Protein AF-A0A9D8R812-F1 (afdb_monomer_lite)

Radius of gyration: 38.69 Å; chains: 1; bounding box: 81×59×137 Å

Structure (mmCIF, N/CA/C/O backbone):
data_AF-A0A9D8R812-F1
#
_entry.id   AF-A0A9D8R812-F1
#
loop_
_atom_site.group_PDB
_atom_site.id
_atom_site.type_symbol
_atom_site.label_atom_id
_atom_site.label_alt_id
_atom_site.label_comp_id
_atom_site.label_asym_id
_atom_site.label_entity_id
_atom_site.label_seq_id
_atom_site.pdbx_PDB_ins_code
_atom_site.Cartn_x
_atom_site.Cartn_y
_atom_site.Cartn_z
_atom_site.occupancy
_atom_site.B_iso_or_equiv
_atom_site.auth_seq_id
_atom_site.auth_comp_id
_atom_site.auth_asym_id
_atom_site.auth_atom_id
_atom_site.pdbx_PDB_model_num
ATOM 1 N N . MET A 1 1 ? 22.029 -16.583 0.152 1.00 70.25 1 MET A N 1
ATOM 2 C CA . MET A 1 1 ? 22.511 -16.835 -1.225 1.00 70.25 1 MET A CA 1
ATOM 3 C C . MET A 1 1 ? 21.420 -16.565 -2.263 1.00 70.25 1 MET A C 1
ATOM 5 O O . MET A 1 1 ? 21.630 -15.688 -3.084 1.00 70.25 1 MET A O 1
ATOM 9 N N . LEU A 1 2 ? 20.236 -17.190 -2.175 1.00 65.06 2 LEU A N 1
ATOM 10 C CA . LEU A 1 2 ? 19.125 -16.971 -3.126 1.00 65.06 2 LEU A CA 1
ATOM 11 C C . LEU A 1 2 ? 18.661 -15.506 -3.239 1.00 65.06 2 LEU A C 1
ATOM 13 O O . LEU A 1 2 ? 18.571 -14.985 -4.342 1.00 65.06 2 LEU A O 1
ATOM 17 N N . PHE A 1 3 ? 18.467 -14.807 -2.115 1.00 69.12 3 PHE A N 1
ATOM 18 C CA . PHE A 1 3 ? 18.037 -13.399 -2.128 1.00 69.12 3 PHE A CA 1
ATOM 19 C C . PHE A 1 3 ? 19.046 -12.459 -2.815 1.00 69.12 3 PHE A C 1
ATOM 21 O O . PHE A 1 3 ? 18.654 -11.539 -3.521 1.00 69.12 3 PHE A O 1
ATOM 28 N N . GLY A 1 4 ? 20.348 -12.724 -2.658 1.00 75.19 4 GLY A N 1
ATOM 29 C CA . GLY A 1 4 ? 21.405 -11.948 -3.316 1.00 75.19 4 GLY A CA 1
ATOM 30 C C . GLY A 1 4 ? 21.508 -12.223 -4.818 1.00 75.19 4 GLY A C 1
ATOM 31 O O . GLY A 1 4 ? 21.812 -11.324 -5.590 1.00 75.19 4 GLY A O 1
ATOM 32 N N . ILE A 1 5 ? 21.211 -13.453 -5.244 1.00 80.00 5 ILE A N 1
ATOM 33 C CA . ILE A 1 5 ? 21.154 -13.811 -6.668 1.00 80.00 5 ILE A CA 1
ATOM 34 C C . ILE A 1 5 ? 19.929 -13.157 -7.323 1.00 80.00 5 ILE A C 1
ATOM 36 O O . ILE A 1 5 ? 20.042 -12.606 -8.415 1.00 80.00 5 ILE A O 1
ATOM 40 N N . MET A 1 6 ? 18.779 -13.148 -6.643 1.00 74.69 6 MET A N 1
ATOM 41 C CA . MET A 1 6 ? 17.559 -12.493 -7.130 1.00 74.69 6 MET A CA 1
ATOM 42 C C . MET A 1 6 ? 17.712 -10.972 -7.241 1.00 74.69 6 MET A C 1
ATOM 44 O O . MET A 1 6 ? 17.280 -10.384 -8.225 1.00 74.69 6 MET A O 1
ATOM 48 N N . SER A 1 7 ? 18.359 -10.316 -6.274 1.00 75.94 7 SER A N 1
ATOM 49 C CA . SER A 1 7 ? 18.590 -8.870 -6.362 1.00 75.94 7 SER A CA 1
ATOM 50 C C . SER A 1 7 ? 19.619 -8.508 -7.436 1.00 75.94 7 SER A C 1
ATOM 52 O O . SER A 1 7 ? 19.426 -7.534 -8.157 1.00 75.94 7 SER A O 1
ATOM 54 N N . ALA A 1 8 ? 20.685 -9.298 -7.594 1.00 81.50 8 ALA A N 1
ATOM 55 C CA . ALA A 1 8 ? 21.691 -9.070 -8.630 1.00 81.50 8 ALA A CA 1
ATOM 56 C C . ALA A 1 8 ? 21.136 -9.275 -10.051 1.00 81.50 8 ALA A C 1
ATOM 58 O O . ALA A 1 8 ? 21.450 -8.494 -10.946 1.00 81.50 8 ALA A O 1
ATOM 59 N N . THR A 1 9 ? 20.290 -10.290 -10.253 1.00 84.75 9 THR A N 1
ATOM 60 C CA . THR A 1 9 ? 19.604 -10.525 -11.538 1.00 84.75 9 THR A CA 1
ATOM 61 C C . THR A 1 9 ? 18.621 -9.404 -11.863 1.00 84.75 9 THR A C 1
ATOM 63 O O . THR A 1 9 ? 18.668 -8.878 -12.969 1.00 84.75 9 THR A O 1
ATOM 66 N N . LEU A 1 10 ? 17.841 -8.940 -10.881 1.00 82.94 10 LEU A N 1
ATOM 67 C CA . LEU A 1 10 ? 16.950 -7.787 -11.044 1.00 82.94 10 LEU A CA 1
ATOM 68 C C . LEU A 1 10 ? 17.719 -6.518 -11.451 1.00 82.94 10 LEU A C 1
ATOM 70 O O . LEU A 1 10 ? 17.304 -5.789 -12.345 1.00 82.94 10 LEU A O 1
ATOM 74 N N . LEU A 1 11 ? 18.864 -6.254 -10.814 1.00 81.19 11 LEU A N 1
ATOM 75 C CA . LEU A 1 11 ? 19.707 -5.106 -11.158 1.00 81.19 11 LEU A CA 1
ATOM 76 C C . LEU A 1 11 ? 20.276 -5.225 -12.573 1.00 81.19 11 LEU A C 1
ATOM 78 O O . LEU A 1 11 ? 20.292 -4.241 -13.307 1.00 81.19 11 LEU A O 1
ATOM 82 N N . LEU A 1 12 ? 20.714 -6.418 -12.972 1.00 82.81 12 LEU A N 1
ATOM 83 C CA . LEU A 1 12 ? 21.230 -6.662 -14.315 1.00 82.81 12 LEU A CA 1
ATOM 84 C C . LEU A 1 12 ? 20.147 -6.448 -15.384 1.00 82.81 12 LEU A C 1
ATOM 86 O O . LEU A 1 12 ? 20.410 -5.794 -16.393 1.00 82.81 12 LEU A O 1
ATOM 90 N N . GLU A 1 13 ? 18.932 -6.942 -15.142 1.00 80.94 13 GLU A N 1
ATOM 91 C CA . GLU A 1 13 ? 17.774 -6.720 -16.011 1.00 80.94 13 GLU A CA 1
ATOM 92 C C . GLU A 1 13 ? 17.454 -5.234 -16.134 1.00 80.94 13 GLU A C 1
ATOM 94 O O . GLU A 1 13 ? 17.343 -4.728 -17.241 1.00 80.94 13 GLU A O 1
ATOM 99 N N . ILE A 1 14 ? 17.393 -4.505 -15.020 1.00 79.94 14 ILE A N 1
ATOM 100 C CA . ILE A 1 14 ? 17.152 -3.058 -15.014 1.00 79.94 14 ILE A CA 1
ATOM 101 C C . ILE A 1 14 ? 18.225 -2.335 -15.845 1.00 79.94 14 ILE A C 1
ATOM 103 O O . ILE A 1 14 ? 17.907 -1.539 -16.727 1.00 79.94 14 ILE A O 1
ATOM 107 N N . PHE A 1 15 ? 19.504 -2.629 -15.620 1.00 83.88 15 PHE A N 1
ATOM 108 C CA . PHE A 1 15 ? 20.591 -1.940 -16.317 1.00 83.88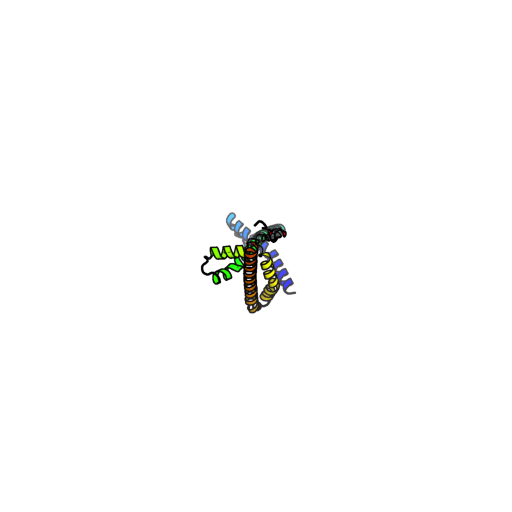 15 PHE A CA 1
ATOM 109 C C . PHE A 1 15 ? 20.667 -2.276 -17.817 1.00 83.88 15 PHE A C 1
ATOM 111 O O . PHE A 1 15 ? 21.105 -1.431 -18.598 1.00 83.88 15 PHE A O 1
ATOM 118 N N . LEU A 1 16 ? 20.243 -3.464 -18.254 1.00 84.88 16 LEU A N 1
ATOM 119 C CA . LEU A 1 16 ? 20.268 -3.849 -19.673 1.00 84.88 16 LEU A CA 1
ATOM 120 C C . LEU A 1 16 ? 18.965 -3.526 -20.413 1.00 84.88 16 LEU A C 1
ATOM 122 O O . LEU A 1 16 ? 19.006 -3.077 -21.558 1.00 84.88 16 LEU A O 1
ATOM 126 N N . LEU A 1 17 ? 17.818 -3.743 -19.773 1.00 85.94 17 LEU A N 1
ATOM 127 C CA . LEU A 1 17 ? 16.504 -3.668 -20.404 1.00 85.94 17 LEU A CA 1
ATOM 128 C C . LEU A 1 17 ? 16.024 -2.225 -20.565 1.00 85.94 17 LEU A C 1
ATOM 130 O O . LEU A 1 17 ? 15.502 -1.890 -21.622 1.00 85.94 17 LEU A O 1
ATOM 134 N N . TYR A 1 18 ? 16.247 -1.347 -19.583 1.00 85.62 18 TYR A N 1
ATOM 135 C CA . TYR A 1 18 ? 15.758 0.038 -19.659 1.00 85.62 18 TYR A CA 1
ATOM 136 C C . TYR A 1 18 ? 16.391 0.861 -20.796 1.00 85.62 18 TYR A C 1
ATOM 138 O O . TYR A 1 18 ? 15.672 1.561 -21.513 1.00 85.62 18 TYR A O 1
ATOM 146 N N . PRO A 1 19 ? 17.713 0.793 -21.035 1.00 89.69 19 PRO A N 1
ATOM 147 C CA . PRO A 1 19 ? 18.322 1.473 -22.178 1.00 89.69 19 PRO A CA 1
ATOM 148 C C . PRO A 1 19 ? 17.866 0.873 -23.508 1.00 89.69 19 PRO A C 1
ATOM 150 O O . PRO A 1 19 ? 17.667 1.607 -24.475 1.00 89.69 19 PRO A O 1
ATOM 153 N N . LEU A 1 20 ? 17.627 -0.441 -23.545 1.00 91.94 20 LEU A N 1
ATOM 154 C CA . LEU A 1 20 ? 17.060 -1.113 -24.710 1.00 91.94 20 LEU A CA 1
ATOM 155 C C . LEU A 1 20 ? 15.619 -0.655 -24.985 1.00 91.94 20 LEU A C 1
ATOM 157 O O . LEU A 1 20 ? 15.281 -0.394 -26.134 1.00 91.94 20 LEU A O 1
ATOM 161 N N . GLU A 1 21 ? 14.799 -0.487 -23.949 1.00 90.38 21 GLU A N 1
ATOM 162 C CA . GLU A 1 21 ? 13.433 0.039 -24.040 1.00 90.38 21 GLU A CA 1
ATOM 163 C C . GLU A 1 21 ? 13.420 1.472 -24.589 1.00 90.38 21 GLU A C 1
ATOM 165 O O . GLU A 1 21 ? 12.675 1.781 -25.521 1.00 90.38 21 GLU A O 1
ATOM 170 N N . VAL A 1 22 ? 14.306 2.342 -24.090 1.00 92.06 22 VAL A N 1
ATOM 171 C CA . VAL A 1 22 ? 14.467 3.702 -24.630 1.00 92.06 22 VAL A CA 1
ATOM 172 C C . VAL A 1 22 ? 14.940 3.675 -26.078 1.00 92.06 22 VAL A C 1
ATOM 174 O O . VAL A 1 22 ? 14.441 4.447 -26.903 1.00 92.06 22 VAL A O 1
ATOM 177 N N . GLY A 1 23 ? 15.879 2.788 -26.404 1.00 93.25 23 GLY A N 1
ATOM 178 C CA . GLY A 1 23 ? 16.337 2.561 -27.767 1.00 93.25 23 GLY A CA 1
ATOM 179 C C . GLY A 1 23 ? 15.193 2.157 -28.693 1.00 93.25 23 GLY A C 1
ATOM 180 O O . GLY A 1 23 ? 15.017 2.764 -29.746 1.00 93.25 23 GLY A O 1
ATOM 181 N N . PHE A 1 24 ? 14.374 1.200 -28.264 1.00 94.19 24 PHE A N 1
ATOM 182 C CA . PHE A 1 24 ? 13.218 0.696 -28.998 1.00 94.19 24 PHE A CA 1
ATOM 183 C C . PHE A 1 24 ? 12.183 1.801 -29.229 1.00 94.19 24 PHE A C 1
ATOM 185 O O . PHE A 1 24 ? 11.798 2.065 -30.368 1.00 94.19 24 PHE A O 1
ATOM 192 N N . ALA A 1 25 ? 11.804 2.529 -28.176 1.00 94.06 25 ALA A N 1
ATOM 193 C CA . ALA A 1 25 ? 10.871 3.649 -28.279 1.00 94.06 25 ALA A CA 1
ATOM 194 C C . ALA A 1 25 ? 11.364 4.722 -29.270 1.00 94.06 25 ALA A C 1
ATOM 196 O O . ALA A 1 25 ? 10.590 5.238 -30.081 1.00 94.06 25 ALA A O 1
ATOM 197 N N . ASN A 1 26 ? 12.665 5.035 -29.258 1.00 94.56 26 ASN A N 1
ATOM 198 C CA . ASN A 1 26 ? 13.239 6.022 -30.173 1.00 94.56 26 ASN A CA 1
ATOM 199 C C . ASN A 1 26 ? 13.476 5.479 -31.593 1.00 94.56 26 ASN A C 1
ATOM 201 O O . ASN A 1 26 ? 13.429 6.261 -32.542 1.00 94.56 26 ASN A O 1
ATOM 205 N N . ALA A 1 27 ? 13.668 4.171 -31.769 1.00 95.38 27 ALA A N 1
ATOM 206 C CA . ALA A 1 27 ? 13.717 3.535 -33.083 1.00 95.38 27 ALA A CA 1
ATOM 207 C C . ALA A 1 27 ? 12.355 3.620 -33.783 1.00 95.38 27 ALA A C 1
ATOM 209 O O . ALA A 1 27 ? 12.286 4.032 -34.937 1.00 95.38 27 ALA A O 1
ATOM 210 N N . PHE A 1 28 ? 11.259 3.353 -33.065 1.00 95.31 28 PHE A N 1
ATOM 211 C CA . PHE A 1 28 ? 9.903 3.548 -33.592 1.00 95.31 28 PHE A CA 1
ATOM 212 C C . PHE A 1 28 ? 9.584 5.018 -33.865 1.00 95.31 28 PHE A C 1
ATOM 214 O O . PHE A 1 28 ? 8.945 5.337 -34.868 1.00 95.31 28 PHE A O 1
ATOM 221 N N . LYS A 1 29 ? 10.074 5.933 -33.021 1.00 95.69 29 LYS A N 1
ATOM 222 C CA . LYS A 1 29 ? 9.993 7.372 -33.297 1.00 95.69 29 LYS A CA 1
ATOM 223 C C . LYS A 1 29 ? 10.716 7.739 -34.602 1.00 95.69 29 LYS A C 1
ATOM 225 O O . LYS A 1 29 ? 10.146 8.479 -35.397 1.00 95.69 29 LYS A O 1
ATOM 230 N N . LYS A 1 30 ? 11.929 7.224 -34.846 1.00 95.31 30 LYS A N 1
ATOM 231 C CA . LYS A 1 30 ? 12.664 7.446 -36.109 1.00 95.31 30 LYS A CA 1
ATOM 232 C C . LYS A 1 30 ? 11.955 6.818 -37.305 1.00 95.31 30 LYS A C 1
ATOM 234 O O . LYS A 1 30 ? 11.824 7.485 -38.322 1.00 95.31 30 LYS A O 1
ATOM 239 N N . LEU A 1 31 ? 11.420 5.607 -37.169 1.00 95.25 31 LEU A N 1
ATOM 240 C CA . LEU A 1 31 ? 10.605 4.984 -38.212 1.00 95.25 31 LEU A CA 1
ATOM 241 C C . LEU A 1 31 ? 9.405 5.866 -38.585 1.00 95.25 31 LEU A C 1
ATOM 243 O O . LEU A 1 31 ? 9.149 6.099 -39.760 1.00 95.25 31 LEU A O 1
ATOM 247 N N . HIS A 1 32 ? 8.686 6.385 -37.589 1.00 95.62 32 HIS A N 1
ATOM 248 C CA . HIS A 1 32 ? 7.503 7.208 -37.823 1.00 95.62 32 HIS A CA 1
ATOM 249 C C . HIS A 1 32 ? 7.825 8.579 -38.442 1.00 95.62 32 HIS A C 1
ATOM 251 O O . HIS A 1 32 ? 7.084 9.046 -39.300 1.00 95.62 32 HIS A O 1
ATOM 257 N N . VAL A 1 33 ? 8.906 9.232 -37.999 1.00 95.94 33 VAL A N 1
ATOM 258 C CA . VAL A 1 33 ? 9.254 10.603 -38.418 1.00 95.94 33 VAL A CA 1
ATOM 259 C C . VAL A 1 33 ? 10.100 10.633 -39.694 1.00 95.94 33 VAL A C 1
ATOM 261 O O . VAL A 1 33 ? 9.898 11.499 -40.539 1.00 95.94 33 VAL A O 1
ATOM 264 N N . GLU A 1 34 ? 11.056 9.716 -39.829 1.00 94.81 34 GLU A N 1
ATOM 265 C CA . GLU A 1 34 ? 12.080 9.722 -40.884 1.00 94.81 34 GLU A CA 1
ATOM 266 C C . GLU A 1 34 ? 11.880 8.592 -41.912 1.00 94.81 34 GLU A C 1
ATOM 268 O O . GLU A 1 34 ? 12.557 8.579 -42.936 1.00 94.81 34 GLU A O 1
ATOM 273 N N . GLY A 1 35 ? 10.972 7.639 -41.663 1.00 93.38 35 GLY A N 1
ATOM 274 C CA . GLY A 1 35 ? 10.802 6.446 -42.506 1.00 93.38 35 GLY A CA 1
ATOM 275 C C . GLY A 1 35 ? 11.937 5.422 -42.369 1.00 93.38 35 GLY A C 1
ATOM 276 O O . GLY A 1 35 ? 12.028 4.493 -43.167 1.00 93.38 35 GLY A O 1
ATOM 277 N N . ASP A 1 36 ? 12.805 5.592 -41.369 1.00 93.12 36 ASP A N 1
ATOM 278 C CA . ASP A 1 36 ? 13.977 4.753 -41.120 1.00 93.12 36 ASP A CA 1
ATOM 279 C C . ASP A 1 36 ? 13.561 3.387 -40.542 1.00 93.12 36 ASP A C 1
ATOM 281 O O . ASP A 1 36 ? 13.189 3.264 -39.371 1.00 93.12 36 ASP A O 1
ATOM 285 N N . ALA A 1 37 ? 13.599 2.358 -41.394 1.00 93.00 37 ALA A N 1
ATOM 286 C CA . ALA A 1 37 ? 13.176 0.996 -41.073 1.00 93.00 37 ALA A CA 1
ATOM 287 C C . ALA A 1 37 ? 14.260 0.136 -40.404 1.00 93.00 37 ALA A C 1
ATOM 289 O O . ALA A 1 37 ? 14.004 -1.033 -40.102 1.00 93.00 37 ALA A O 1
ATOM 290 N N . GLU A 1 38 ? 15.444 0.686 -40.116 1.00 94.25 38 GLU A N 1
ATOM 291 C CA . GLU A 1 38 ? 16.541 -0.033 -39.457 1.00 94.25 38 GLU A CA 1
ATOM 292 C C . GLU A 1 38 ? 16.299 -0.148 -37.942 1.00 94.25 38 GLU A C 1
ATOM 294 O O . GLU A 1 38 ? 17.057 0.347 -37.107 1.00 94.25 38 GLU A O 1
ATOM 299 N N . LEU A 1 39 ? 15.194 -0.795 -37.559 1.00 92.12 39 LEU A N 1
ATOM 300 C CA . LEU A 1 39 ? 14.710 -0.854 -36.178 1.00 92.12 39 LEU A CA 1
ATOM 301 C C . LEU A 1 39 ? 15.728 -1.474 -35.222 1.00 92.12 39 LEU A C 1
ATOM 303 O O . LEU A 1 39 ? 15.946 -0.938 -34.137 1.00 92.12 39 LEU A O 1
ATOM 307 N N . ALA A 1 40 ? 16.354 -2.588 -35.610 1.00 92.44 40 ALA A N 1
ATOM 308 C CA . ALA A 1 40 ? 17.316 -3.283 -34.760 1.00 92.44 40 ALA A CA 1
ATOM 309 C C . ALA A 1 40 ? 18.553 -2.411 -34.505 1.00 92.44 40 ALA A C 1
ATOM 311 O O . ALA A 1 40 ? 18.907 -2.171 -33.351 1.00 92.44 40 ALA A O 1
ATOM 312 N N . GLU A 1 41 ? 19.159 -1.872 -35.567 1.00 93.50 41 GLU A N 1
ATOM 313 C CA . GLU A 1 41 ? 20.318 -0.987 -35.450 1.00 93.50 41 GLU A CA 1
ATOM 314 C C . GLU A 1 41 ? 19.983 0.251 -34.619 1.00 93.50 41 GLU A C 1
ATOM 316 O O . GLU A 1 41 ? 20.682 0.557 -33.653 1.00 93.50 41 GLU A O 1
ATOM 321 N N . ASN A 1 42 ? 18.884 0.937 -34.938 1.00 93.00 42 ASN A N 1
ATOM 322 C CA . ASN A 1 42 ? 18.483 2.135 -34.213 1.00 93.00 42 ASN A CA 1
ATOM 323 C C . ASN A 1 42 ? 18.159 1.847 -32.746 1.00 93.00 42 ASN A C 1
ATOM 325 O O . ASN A 1 42 ? 18.495 2.665 -31.894 1.00 93.00 42 ASN A O 1
ATOM 329 N N . THR A 1 43 ? 17.590 0.685 -32.426 1.00 93.06 43 THR A N 1
ATOM 330 C CA . THR A 1 43 ? 17.312 0.286 -31.040 1.00 93.06 43 THR A CA 1
ATOM 331 C C . THR A 1 43 ? 18.601 0.188 -30.227 1.00 93.06 43 THR A C 1
ATOM 333 O O . THR A 1 43 ? 18.736 0.857 -29.201 1.00 93.06 43 THR A O 1
ATOM 336 N N . PHE A 1 44 ? 19.594 -0.571 -30.701 1.00 93.38 44 PHE A N 1
ATOM 337 C CA . PHE A 1 44 ? 20.871 -0.694 -29.991 1.00 93.38 44 PHE A CA 1
ATOM 338 C C . PHE A 1 44 ? 21.658 0.617 -30.001 1.00 93.38 44 PHE A C 1
ATOM 340 O O . PHE A 1 44 ? 22.181 1.051 -28.974 1.00 93.38 44 PHE A O 1
ATOM 347 N N . ARG A 1 45 ? 21.708 1.300 -31.144 1.00 92.94 45 ARG A N 1
ATOM 348 C CA . ARG A 1 45 ? 22.461 2.542 -31.283 1.00 92.94 45 ARG A CA 1
ATOM 349 C C . ARG A 1 45 ? 21.903 3.633 -30.377 1.00 92.94 45 ARG A C 1
ATOM 351 O O . ARG A 1 45 ? 22.664 4.253 -29.646 1.00 92.94 45 ARG A O 1
ATOM 358 N N . LEU A 1 46 ? 20.594 3.878 -30.388 1.00 92.06 46 LEU A N 1
ATOM 359 C CA . LEU A 1 46 ? 19.980 4.944 -29.587 1.00 92.06 46 LEU A CA 1
ATOM 360 C C . LEU A 1 46 ? 19.930 4.584 -28.100 1.00 92.06 46 LEU A C 1
ATOM 362 O O . LEU A 1 46 ? 20.137 5.466 -27.270 1.00 92.06 46 LEU A O 1
ATOM 366 N N . GLY A 1 47 ? 19.712 3.307 -27.773 1.00 89.31 47 GLY A N 1
ATOM 367 C CA . GLY A 1 47 ? 19.671 2.829 -26.393 1.00 89.31 47 GLY A CA 1
ATOM 368 C C . GLY A 1 47 ? 21.026 2.876 -25.684 1.00 89.31 47 GLY A C 1
ATOM 369 O O . GLY A 1 47 ? 21.095 3.252 -24.517 1.00 89.31 47 GLY A O 1
ATOM 370 N N . PHE A 1 48 ? 22.122 2.559 -26.384 1.00 91.00 48 PHE A N 1
ATOM 371 C CA . PHE A 1 48 ? 23.449 2.433 -25.765 1.00 91.00 48 PHE A CA 1
ATOM 372 C C . PHE A 1 48 ? 24.419 3.590 -26.063 1.00 91.00 48 PHE A C 1
ATOM 374 O O . PHE A 1 48 ? 25.401 3.740 -25.338 1.00 91.00 48 PHE A O 1
ATOM 381 N N . LYS A 1 49 ? 24.161 4.461 -27.055 1.00 90.25 49 LYS A N 1
ATOM 382 C CA . LYS A 1 49 ? 25.079 5.571 -27.409 1.00 90.25 49 LYS A CA 1
ATOM 383 C C . LYS A 1 49 ? 25.357 6.529 -26.248 1.00 90.25 49 LYS A C 1
ATOM 385 O O . LYS A 1 49 ? 26.503 6.901 -26.035 1.00 90.25 49 LYS A O 1
ATOM 390 N N . ASN A 1 50 ? 24.323 6.912 -25.498 1.00 88.81 50 ASN A N 1
ATOM 391 C CA . ASN A 1 50 ? 24.431 7.791 -24.327 1.00 88.81 50 ASN A CA 1
ATOM 392 C C . ASN A 1 50 ? 23.946 7.066 -23.065 1.00 88.81 50 ASN A C 1
ATOM 394 O O . ASN A 1 50 ? 23.154 7.606 -22.290 1.00 88.81 50 ASN A O 1
ATOM 398 N N . TYR A 1 51 ? 24.409 5.826 -22.887 1.00 88.19 51 TYR A N 1
ATOM 399 C CA . TYR A 1 51 ? 23.929 4.895 -21.866 1.00 88.19 51 TYR A CA 1
ATOM 400 C C . TYR A 1 51 ? 23.824 5.517 -20.465 1.00 88.19 51 TYR A C 1
ATOM 402 O O . TYR A 1 51 ? 22.762 5.471 -19.853 1.00 88.19 51 TYR A O 1
ATOM 410 N N . SER A 1 52 ? 24.885 6.166 -19.972 1.00 87.69 52 SER A N 1
ATOM 411 C CA . SER A 1 52 ? 24.907 6.743 -18.618 1.00 87.69 52 SER A CA 1
ATOM 412 C C . SER A 1 52 ? 23.846 7.826 -18.412 1.00 87.69 52 SER A C 1
ATOM 414 O O . SER A 1 52 ? 23.173 7.840 -17.385 1.00 87.69 52 SER A O 1
ATOM 416 N N . HIS A 1 53 ? 23.658 8.706 -19.396 1.00 90.81 53 HIS A N 1
ATOM 417 C CA . HIS A 1 53 ? 22.654 9.765 -19.341 1.00 90.81 53 HIS A CA 1
ATOM 418 C C . HIS A 1 53 ? 21.231 9.196 -19.402 1.00 90.81 53 HIS A C 1
ATOM 420 O O . HIS A 1 53 ? 20.342 9.672 -18.698 1.00 90.81 53 HIS A O 1
ATOM 426 N N . ILE A 1 54 ? 21.011 8.169 -20.228 1.00 90.19 54 ILE A N 1
ATOM 427 C CA . ILE A 1 54 ? 19.722 7.475 -20.337 1.00 90.19 54 ILE A CA 1
ATOM 428 C C . ILE A 1 54 ? 19.390 6.777 -19.015 1.00 90.19 54 ILE A C 1
ATOM 430 O O . ILE A 1 54 ? 18.333 7.034 -18.444 1.00 90.19 54 ILE A O 1
ATOM 434 N N . VAL A 1 55 ? 20.310 5.968 -18.484 1.00 89.44 55 VAL A N 1
ATOM 435 C CA . VAL A 1 55 ? 20.122 5.255 -17.212 1.00 89.44 55 VAL A CA 1
ATOM 436 C C . VAL A 1 55 ? 19.878 6.232 -16.067 1.00 89.44 55 VAL A C 1
ATOM 438 O O . VAL A 1 55 ? 18.944 6.032 -15.298 1.00 89.44 55 VAL A O 1
ATOM 441 N N . LEU A 1 56 ? 20.659 7.313 -15.965 1.00 90.75 56 LEU A N 1
ATOM 442 C CA . LEU A 1 56 ? 20.472 8.313 -14.913 1.00 90.75 56 LEU A CA 1
ATOM 443 C C . LEU A 1 56 ? 19.112 9.017 -15.028 1.00 90.75 56 LEU A C 1
ATOM 445 O O . LEU A 1 56 ? 18.447 9.230 -14.016 1.00 90.75 56 LEU A O 1
ATOM 449 N N . GLY A 1 57 ? 18.680 9.350 -16.248 1.00 91.25 57 GLY A N 1
ATOM 450 C CA . GLY A 1 57 ? 17.377 9.967 -16.500 1.00 91.25 57 GLY A CA 1
ATOM 451 C C . GLY A 1 57 ? 16.207 9.056 -16.121 1.00 91.25 57 GLY A C 1
ATOM 452 O O . GLY A 1 57 ? 15.296 9.492 -15.416 1.00 91.25 57 GLY A O 1
ATOM 453 N N . ILE A 1 58 ? 16.256 7.783 -16.524 1.00 88.44 58 ILE A N 1
ATOM 454 C CA . ILE A 1 58 ? 15.239 6.780 -16.172 1.00 88.44 58 ILE A CA 1
ATOM 455 C C . ILE A 1 58 ? 15.245 6.516 -14.666 1.00 88.44 58 ILE A C 1
ATOM 457 O O . ILE A 1 58 ? 14.184 6.480 -14.051 1.00 88.44 58 ILE A O 1
ATOM 461 N N . LEU A 1 59 ? 16.421 6.385 -14.047 1.00 88.44 59 LEU A N 1
ATOM 462 C CA . LEU A 1 59 ? 16.543 6.193 -12.603 1.00 88.44 59 LEU A CA 1
ATOM 463 C C . LEU A 1 59 ? 15.922 7.367 -11.841 1.00 88.44 59 LEU A C 1
ATOM 465 O O . LEU A 1 59 ? 15.163 7.158 -10.899 1.00 88.44 59 LEU A O 1
ATOM 469 N N . HIS A 1 60 ? 16.198 8.600 -12.267 1.00 91.44 60 HIS A N 1
ATOM 470 C CA . HIS A 1 60 ? 15.610 9.788 -11.658 1.00 91.44 60 HIS A CA 1
ATOM 471 C C . HIS A 1 60 ? 14.081 9.800 -11.814 1.00 91.44 60 HIS A C 1
ATOM 473 O O . HIS A 1 60 ? 13.366 10.013 -10.835 1.00 91.44 60 HIS A O 1
ATOM 479 N N . MET A 1 61 ? 13.565 9.495 -13.009 1.00 91.00 61 MET A N 1
ATOM 480 C CA . MET A 1 61 ? 12.126 9.354 -13.253 1.00 91.00 61 MET A CA 1
ATOM 481 C C . MET A 1 61 ? 11.496 8.276 -12.357 1.00 91.00 61 MET A C 1
ATOM 483 O O . MET A 1 61 ? 10.436 8.504 -11.768 1.00 91.00 61 MET A O 1
ATOM 487 N N . ALA A 1 62 ? 12.150 7.121 -12.222 1.00 86.31 62 ALA A N 1
ATOM 488 C CA . ALA A 1 62 ? 11.691 6.013 -11.396 1.00 86.31 62 ALA A CA 1
ATOM 489 C C . ALA A 1 62 ? 11.643 6.401 -9.912 1.00 86.31 62 ALA A C 1
ATOM 491 O O . ALA A 1 62 ? 10.634 6.160 -9.253 1.00 86.31 62 ALA A O 1
ATOM 492 N N . VAL A 1 63 ? 12.681 7.072 -9.398 1.00 90.75 63 VAL A N 1
ATOM 493 C CA . VAL A 1 63 ? 12.724 7.576 -8.014 1.00 90.75 63 VAL A CA 1
ATOM 494 C C . VAL A 1 63 ? 11.605 8.582 -7.758 1.00 90.75 63 VAL A C 1
ATOM 496 O O . VAL A 1 63 ? 10.906 8.470 -6.753 1.00 90.75 63 VAL A O 1
ATOM 499 N N . LEU A 1 64 ? 11.387 9.536 -8.668 1.00 92.31 64 LEU A N 1
ATOM 500 C CA . LEU A 1 64 ? 10.301 10.509 -8.530 1.00 92.31 64 LEU A CA 1
ATOM 501 C C . LEU A 1 64 ? 8.932 9.824 -8.543 1.00 92.31 64 LEU A C 1
ATOM 503 O O . LEU A 1 64 ? 8.088 10.120 -7.702 1.00 92.31 64 LEU A O 1
ATOM 507 N N . THR A 1 65 ? 8.715 8.878 -9.454 1.00 89.50 65 THR A N 1
ATOM 508 C CA . THR A 1 65 ? 7.458 8.119 -9.538 1.00 89.50 65 THR A CA 1
ATOM 509 C C . THR A 1 65 ? 7.221 7.296 -8.269 1.00 89.50 65 THR A C 1
ATOM 511 O O . THR A 1 65 ? 6.117 7.290 -7.722 1.00 89.50 65 THR A O 1
ATOM 514 N N . LEU A 1 66 ? 8.265 6.652 -7.743 1.00 85.12 66 LEU A N 1
ATOM 515 C CA . LEU A 1 66 ? 8.209 5.927 -6.476 1.00 85.12 66 LEU A CA 1
ATOM 516 C C . LEU A 1 66 ? 7.881 6.864 -5.307 1.00 85.12 66 LEU A C 1
ATOM 518 O O . LEU A 1 66 ? 7.065 6.524 -4.457 1.00 85.12 66 LEU A O 1
ATOM 522 N N . LEU A 1 67 ? 8.454 8.066 -5.282 1.00 87.62 67 LEU A N 1
ATOM 523 C CA . LEU A 1 67 ? 8.161 9.058 -4.252 1.00 87.62 67 LEU A CA 1
ATOM 524 C C . LEU A 1 67 ? 6.696 9.516 -4.306 1.00 87.62 67 LEU A C 1
ATOM 526 O O . LEU A 1 67 ? 6.023 9.541 -3.277 1.00 87.62 67 LEU A O 1
ATOM 530 N N . TRP A 1 68 ? 6.185 9.834 -5.498 1.00 88.62 68 TRP A N 1
ATOM 531 C CA . TRP A 1 68 ? 4.790 10.239 -5.691 1.00 88.62 68 TRP A CA 1
ATOM 532 C C . TRP A 1 68 ? 3.804 9.135 -5.311 1.00 88.62 68 TRP A C 1
ATOM 534 O O . TRP A 1 68 ? 2.798 9.397 -4.655 1.00 88.62 68 TRP A O 1
ATOM 544 N N . THR A 1 69 ? 4.092 7.890 -5.687 1.00 85.38 69 THR A N 1
ATOM 545 C CA . THR A 1 69 ? 3.249 6.748 -5.314 1.00 85.38 69 THR A CA 1
ATOM 546 C C . THR A 1 69 ? 3.293 6.490 -3.809 1.00 85.38 69 THR A C 1
ATOM 548 O O . THR A 1 69 ? 2.239 6.349 -3.192 1.00 85.38 69 THR A O 1
ATOM 551 N N . LEU A 1 70 ? 4.473 6.528 -3.180 1.00 81.06 70 LEU A N 1
ATOM 552 C CA . LEU A 1 70 ? 4.621 6.390 -1.729 1.00 81.06 70 LEU A CA 1
ATOM 553 C C . LEU A 1 70 ? 3.858 7.480 -0.964 1.00 81.06 70 LEU A C 1
ATOM 555 O O . LEU A 1 70 ? 3.187 7.182 0.028 1.00 81.06 70 LEU A O 1
ATOM 559 N N . LEU A 1 71 ? 3.893 8.720 -1.463 1.00 86.19 71 LEU A N 1
ATOM 560 C CA . LEU A 1 71 ? 3.131 9.837 -0.908 1.00 86.19 71 LEU A CA 1
ATOM 561 C C . LEU A 1 71 ? 1.620 9.562 -0.901 1.00 86.19 71 LEU A C 1
ATOM 563 O O . LEU A 1 71 ? 0.939 10.008 0.017 1.00 86.19 71 LEU A O 1
ATOM 567 N N . LEU A 1 72 ? 1.094 8.821 -1.882 1.00 83.44 72 LEU A N 1
ATOM 568 C CA . LEU A 1 72 ? -0.326 8.455 -1.974 1.00 83.44 72 LEU A CA 1
ATOM 569 C C . LEU A 1 72 ? -0.688 7.180 -1.196 1.00 83.44 72 LEU A C 1
ATOM 571 O O . LEU A 1 72 ? -1.832 7.026 -0.764 1.00 83.44 72 LEU A O 1
ATOM 575 N N . ILE A 1 73 ? 0.271 6.286 -0.957 1.00 79.44 73 ILE A N 1
ATOM 576 C CA . ILE A 1 73 ? 0.051 5.064 -0.172 1.00 79.44 73 ILE A CA 1
ATOM 577 C C . ILE A 1 73 ? -0.265 5.405 1.291 1.00 79.44 73 ILE A C 1
ATOM 579 O O . ILE A 1 73 ? -1.236 4.893 1.850 1.00 79.44 73 ILE A O 1
ATOM 583 N N . ILE A 1 74 ? 0.502 6.314 1.900 1.00 79.81 74 ILE A N 1
ATOM 584 C CA . ILE A 1 74 ? 0.323 6.727 3.303 1.00 79.81 74 ILE A CA 1
ATOM 585 C C . ILE A 1 74 ? -1.107 7.238 3.599 1.00 79.81 74 ILE A C 1
ATOM 587 O O . ILE A 1 74 ? -1.744 6.705 4.513 1.00 79.81 74 ILE A O 1
ATOM 591 N N . PRO A 1 75 ? -1.677 8.217 2.862 1.00 76.56 75 PRO A N 1
ATOM 592 C CA . PRO A 1 75 ? -3.040 8.682 3.107 1.00 76.56 75 PRO A CA 1
ATOM 593 C C . PRO A 1 75 ? -4.084 7.594 2.832 1.00 76.56 75 PRO A C 1
ATOM 595 O O . PRO A 1 75 ? -5.102 7.559 3.527 1.00 76.56 75 PRO A O 1
ATOM 598 N N . GLY A 1 76 ? -3.825 6.685 1.883 1.00 81.00 76 GLY A N 1
ATOM 599 C CA . GLY A 1 76 ? -4.658 5.506 1.640 1.00 81.00 76 GLY A CA 1
ATOM 600 C C . GLY A 1 76 ? -4.758 4.599 2.869 1.00 81.00 76 GLY A C 1
ATOM 601 O O . GLY A 1 76 ? -5.866 4.293 3.313 1.00 81.00 76 GLY A O 1
ATOM 602 N N . ILE A 1 77 ? -3.619 4.252 3.475 1.00 79.94 77 ILE A N 1
ATOM 603 C CA . ILE A 1 77 ? -3.544 3.420 4.690 1.00 79.94 77 ILE A CA 1
ATOM 604 C C . ILE A 1 77 ? -4.209 4.120 5.887 1.00 79.94 77 ILE A C 1
ATOM 606 O O . ILE A 1 77 ? -5.013 3.534 6.610 1.00 79.94 77 ILE A O 1
ATOM 610 N N . ILE A 1 78 ? -3.944 5.412 6.095 1.00 77.56 78 ILE A N 1
ATOM 611 C CA . ILE A 1 78 ? -4.566 6.161 7.203 1.00 77.56 78 ILE A CA 1
ATOM 612 C C . ILE A 1 78 ? -6.097 6.209 7.043 1.00 77.56 78 ILE A C 1
ATOM 614 O O . ILE A 1 78 ? -6.854 6.140 8.023 1.00 77.56 78 ILE A O 1
ATOM 618 N N . LYS A 1 79 ? -6.582 6.349 5.804 1.00 78.81 79 LYS A N 1
ATOM 619 C CA . LYS A 1 79 ? -8.016 6.334 5.508 1.00 78.81 79 LYS A CA 1
ATOM 620 C C . LYS A 1 79 ? -8.628 4.953 5.703 1.00 78.81 79 LYS A C 1
ATOM 622 O O . LYS A 1 79 ? -9.702 4.902 6.297 1.00 78.81 79 LYS A O 1
ATOM 627 N N . SER A 1 80 ? -7.969 3.870 5.291 1.00 81.62 80 SER A N 1
ATOM 628 C CA . SER A 1 80 ? -8.493 2.514 5.500 1.00 81.62 80 SER A CA 1
ATOM 629 C C . SER A 1 80 ? -8.679 2.204 6.988 1.00 81.62 80 SER A C 1
ATOM 631 O O . SER A 1 80 ? -9.742 1.724 7.374 1.00 81.62 80 SER A O 1
ATOM 633 N N . PHE A 1 81 ? -7.736 2.603 7.850 1.00 83.94 81 PHE A N 1
ATOM 634 C CA . PHE A 1 81 ? -7.885 2.476 9.308 1.00 83.94 81 PHE A CA 1
ATOM 635 C C . PHE A 1 81 ? -9.074 3.254 9.864 1.00 83.94 81 PHE A C 1
ATOM 637 O O . PHE A 1 81 ? -9.736 2.807 10.793 1.00 83.94 81 PHE A O 1
ATOM 644 N N . SER A 1 82 ? -9.402 4.399 9.267 1.00 79.69 82 SER A N 1
ATOM 645 C CA . SER A 1 82 ? -10.555 5.197 9.696 1.00 79.69 82 SER A CA 1
ATOM 646 C C . SER A 1 82 ? -11.898 4.497 9.422 1.00 79.69 82 SER A C 1
ATOM 648 O O . SER A 1 82 ? -12.910 4.878 10.009 1.00 79.69 82 SER A O 1
ATOM 650 N N . TYR A 1 83 ? -11.916 3.499 8.532 1.00 86.12 83 TYR A N 1
ATOM 651 C CA . TYR A 1 83 ? -13.109 2.757 8.114 1.00 86.12 83 TYR A CA 1
ATOM 652 C C . TYR A 1 83 ? -13.131 1.312 8.620 1.00 86.12 83 TYR A C 1
ATOM 654 O O . TYR A 1 83 ? -14.092 0.598 8.337 1.00 86.12 83 TYR A O 1
ATOM 662 N N . ALA A 1 84 ? -12.112 0.886 9.371 1.00 85.31 84 ALA A N 1
ATOM 663 C CA . ALA A 1 84 ? -11.929 -0.502 9.787 1.00 85.31 84 ALA A CA 1
ATOM 664 C C . ALA A 1 84 ? -13.076 -1.049 10.656 1.00 85.31 84 ALA A C 1
ATOM 666 O O . ALA A 1 84 ? -13.281 -2.257 10.683 1.00 85.31 84 ALA A O 1
ATOM 667 N N . MET A 1 85 ? -13.841 -0.177 11.324 1.00 88.69 85 MET A N 1
ATOM 668 C CA . MET A 1 85 ? -14.955 -0.575 12.193 1.00 88.69 85 MET A CA 1
ATOM 669 C C . MET A 1 85 ? -16.307 -0.630 11.471 1.00 88.69 85 MET A C 1
ATOM 671 O O . MET A 1 85 ? -17.259 -1.207 11.984 1.00 88.69 85 MET A O 1
ATOM 675 N N . THR A 1 86 ? -16.392 -0.075 10.257 1.00 90.06 86 THR A N 1
ATOM 676 C CA . THR A 1 86 ? -17.607 -0.084 9.424 1.00 90.06 86 THR A CA 1
ATOM 677 C C . THR A 1 86 ? -18.268 -1.467 9.308 1.00 90.06 86 THR A C 1
ATOM 679 O O . THR A 1 86 ? -19.483 -1.522 9.488 1.00 90.06 86 THR A O 1
ATOM 682 N N . PRO A 1 87 ? -17.548 -2.580 9.031 1.00 88.19 87 PRO A N 1
ATOM 683 C CA . PRO A 1 87 ? -18.192 -3.889 8.908 1.00 88.19 87 PRO A CA 1
ATOM 684 C C . PRO A 1 87 ? -18.856 -4.363 10.207 1.00 88.19 87 PRO A C 1
ATOM 686 O O . PRO A 1 87 ? -19.934 -4.940 10.135 1.00 88.19 87 PRO A O 1
ATOM 689 N N . PHE A 1 88 ? -18.268 -4.085 11.375 1.00 90.56 88 PHE A N 1
ATOM 690 C CA . PHE A 1 88 ? -18.869 -4.439 12.666 1.00 90.56 88 PHE A CA 1
ATOM 691 C C . PHE A 1 88 ? -20.119 -3.593 12.944 1.00 90.56 88 PHE A C 1
ATOM 693 O O . PHE A 1 88 ? -21.170 -4.130 13.273 1.00 90.56 88 PHE A O 1
ATOM 700 N N . ILE A 1 89 ? -20.049 -2.280 12.693 1.00 89.88 89 ILE A N 1
ATOM 701 C CA . ILE A 1 89 ? -21.176 -1.352 12.897 1.00 89.88 89 ILE A CA 1
ATOM 702 C C . ILE A 1 89 ? -22.376 -1.709 12.012 1.00 89.88 89 ILE A C 1
ATOM 704 O O . ILE A 1 89 ? -23.509 -1.610 12.464 1.00 89.88 89 ILE A O 1
ATOM 708 N N . LEU A 1 90 ? -22.145 -2.124 10.762 1.00 90.44 90 LEU A N 1
ATOM 709 C CA . LEU A 1 90 ? -23.224 -2.518 9.848 1.00 90.44 90 LEU A CA 1
ATOM 710 C C . LEU A 1 90 ? -23.996 -3.753 10.330 1.00 90.44 90 LEU A C 1
ATOM 712 O O . LEU A 1 90 ? -25.172 -3.891 10.007 1.00 90.44 90 LEU A O 1
ATOM 716 N N . VAL A 1 91 ? -23.335 -4.648 11.067 1.00 91.12 91 VAL A N 1
ATOM 717 C CA . VAL A 1 91 ? -23.967 -5.841 11.645 1.00 91.12 91 VAL A CA 1
ATOM 718 C C . VAL A 1 91 ? -24.669 -5.498 12.957 1.00 91.12 91 VAL A C 1
ATOM 720 O O . VAL A 1 91 ? -25.804 -5.918 13.160 1.00 91.12 91 VAL A O 1
ATOM 723 N N . ASP A 1 92 ? -24.027 -4.705 13.814 1.00 89.19 92 ASP A N 1
ATOM 724 C CA . ASP A 1 92 ? -24.561 -4.347 15.132 1.00 89.19 92 ASP A CA 1
ATOM 725 C C . ASP A 1 92 ? -25.715 -3.335 15.064 1.00 89.19 92 ASP A C 1
ATOM 727 O O . ASP A 1 92 ? -26.559 -3.301 15.958 1.00 89.19 92 ASP A O 1
ATOM 731 N N . ARG A 1 93 ? -25.745 -2.498 14.019 1.00 88.50 93 ARG A N 1
ATOM 732 C CA . ARG A 1 93 ? -26.738 -1.437 13.800 1.00 88.50 93 ARG A CA 1
ATOM 733 C C . ARG A 1 93 ? -27.262 -1.455 12.357 1.00 88.50 93 ARG A C 1
ATOM 735 O O . ARG A 1 93 ? -26.918 -0.565 11.567 1.00 88.50 93 ARG A O 1
ATOM 742 N N . PRO A 1 94 ? -28.080 -2.458 11.980 1.00 88.56 94 PRO A N 1
ATOM 743 C CA . PRO A 1 94 ? -28.608 -2.598 10.620 1.00 88.56 94 PRO A CA 1
ATOM 744 C C . PRO A 1 94 ? -29.539 -1.449 10.198 1.00 88.56 94 PRO A C 1
ATOM 746 O O . PRO A 1 94 ? -29.837 -1.297 9.016 1.00 88.56 94 PRO A O 1
ATOM 749 N N . GLU A 1 95 ? -30.000 -0.631 11.145 1.00 91.00 95 GLU A N 1
ATOM 750 C CA . GLU A 1 95 ? -30.787 0.577 10.907 1.00 91.00 95 GLU A CA 1
ATOM 751 C C . GLU A 1 95 ? -29.991 1.722 10.260 1.00 91.00 95 GLU A C 1
ATOM 753 O O . GLU A 1 95 ? -30.591 2.622 9.670 1.00 91.00 95 GLU A O 1
ATOM 758 N N . LEU A 1 96 ? -28.656 1.709 10.357 1.00 87.56 96 LEU A N 1
ATOM 759 C CA . LEU A 1 96 ? -27.808 2.764 9.807 1.00 87.56 96 LEU A CA 1
ATOM 760 C C . LEU A 1 96 ? -27.577 2.569 8.307 1.00 87.56 96 LEU A C 1
ATOM 762 O O . LEU A 1 96 ? -27.211 1.491 7.838 1.00 87.56 96 LEU A O 1
ATOM 766 N N . SER A 1 97 ? -27.672 3.655 7.540 1.00 90.19 97 SER A N 1
ATOM 767 C CA . SER A 1 97 ? -27.222 3.639 6.148 1.00 90.19 97 SER A CA 1
ATOM 768 C C . SER A 1 97 ? -25.703 3.442 6.064 1.00 90.19 97 SER A C 1
ATOM 770 O O . SER A 1 97 ? -24.946 3.815 6.964 1.00 90.19 97 SER A O 1
ATOM 772 N N . THR A 1 98 ? -25.204 2.942 4.927 1.00 87.69 98 THR A N 1
ATOM 773 C CA . THR A 1 98 ? -23.758 2.749 4.700 1.00 87.69 98 THR A CA 1
ATOM 774 C C . THR A 1 98 ? -22.941 4.012 4.990 1.00 87.69 98 THR A C 1
ATOM 776 O O . THR A 1 98 ? -21.836 3.946 5.529 1.00 87.69 98 THR A O 1
ATOM 779 N N . ARG A 1 99 ? -23.482 5.191 4.663 1.00 89.12 99 ARG A N 1
ATOM 780 C CA . ARG A 1 99 ? -22.795 6.469 4.883 1.00 89.12 99 ARG A CA 1
ATOM 781 C C . ARG A 1 99 ? -22.712 6.826 6.367 1.00 89.12 99 ARG A C 1
ATOM 783 O O . ARG A 1 99 ? -21.689 7.364 6.795 1.00 89.12 99 ARG A O 1
ATOM 790 N N . GLU A 1 100 ? -23.758 6.521 7.128 1.00 90.06 100 GLU A N 1
ATOM 791 C CA . GLU A 1 100 ? -23.812 6.722 8.577 1.00 90.06 100 GLU A CA 1
ATOM 792 C C . GLU A 1 100 ? -22.881 5.751 9.298 1.00 90.06 100 GLU A C 1
ATOM 794 O O . GLU A 1 100 ? -22.093 6.195 10.127 1.00 90.06 100 GLU A O 1
ATOM 799 N N . ALA A 1 101 ? -22.846 4.477 8.898 1.00 90.44 101 ALA A N 1
ATOM 800 C CA . ALA A 1 101 ? -21.911 3.495 9.451 1.00 90.44 101 ALA A CA 1
ATOM 801 C C . ALA A 1 101 ? -20.438 3.899 9.235 1.00 90.44 101 ALA A C 1
ATOM 803 O O . ALA A 1 101 ? -19.624 3.838 10.157 1.00 90.44 101 ALA A O 1
ATOM 804 N N . ILE A 1 102 ? -20.082 4.399 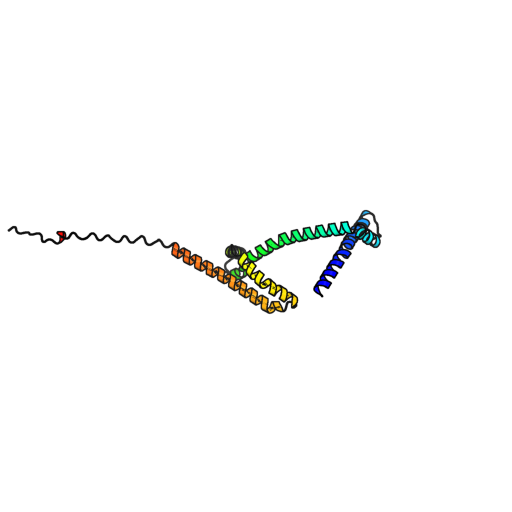8.043 1.00 90.00 102 ILE A N 1
ATOM 805 C CA . ILE A 1 102 ? -18.725 4.911 7.765 1.00 90.00 102 ILE A CA 1
ATOM 806 C C . ILE A 1 102 ? -18.427 6.172 8.593 1.00 90.00 102 ILE A C 1
ATOM 808 O O . ILE A 1 102 ? -17.288 6.401 9.016 1.00 90.00 102 ILE A O 1
ATOM 812 N N . HIS A 1 103 ? -19.421 7.043 8.783 1.00 91.69 103 HIS A N 1
ATOM 813 C CA . HIS A 1 103 ? -19.263 8.238 9.606 1.00 91.69 103 HIS A CA 1
ATOM 814 C C . HIS A 1 103 ? -19.030 7.872 11.074 1.00 91.69 103 HIS A C 1
ATOM 816 O O . HIS A 1 103 ? -18.112 8.411 11.693 1.00 91.69 103 HIS A O 1
ATOM 822 N N . GLU A 1 104 ? -19.780 6.899 11.581 1.00 89.69 104 GLU A N 1
ATOM 823 C CA . GLU A 1 104 ? -19.632 6.382 12.934 1.00 89.69 104 GLU A CA 1
ATOM 824 C C . GLU A 1 104 ? -18.278 5.693 13.125 1.00 89.69 104 GLU A C 1
ATOM 826 O O . GLU A 1 104 ? -17.551 6.040 14.052 1.00 89.69 104 GLU A O 1
ATOM 831 N N . SER A 1 105 ? -17.842 4.849 12.181 1.00 90.62 105 SER A N 1
ATOM 832 C CA . SER A 1 105 ? -16.486 4.280 12.195 1.00 90.62 105 SER A CA 1
ATOM 833 C C . SER A 1 105 ? -15.420 5.377 12.271 1.00 90.62 105 SER A C 1
ATOM 835 O O . SER A 1 105 ? -14.475 5.276 13.048 1.00 90.62 105 SER A O 1
ATOM 837 N N . ARG A 1 106 ? -15.560 6.468 11.505 1.00 88.56 106 ARG A N 1
ATOM 838 C CA . ARG A 1 106 ? -14.617 7.599 11.568 1.00 88.56 106 ARG A CA 1
ATOM 839 C C . ARG A 1 106 ? -14.613 8.293 12.925 1.00 88.56 106 ARG A C 1
ATOM 841 O O . ARG A 1 106 ? -13.541 8.717 13.360 1.00 88.56 106 ARG A O 1
ATOM 848 N N . ARG A 1 107 ? -15.783 8.447 13.549 1.00 90.62 107 ARG A N 1
ATOM 849 C CA . ARG A 1 107 ? -15.933 9.037 14.883 1.00 90.62 107 ARG A CA 1
ATOM 850 C C . ARG A 1 107 ? -15.259 8.148 15.925 1.00 90.62 107 ARG A C 1
ATOM 852 O O . ARG A 1 107 ? -14.387 8.634 16.638 1.00 90.62 107 ARG A O 1
ATOM 859 N N . MET A 1 108 ? -15.576 6.853 15.926 1.00 87.25 108 MET A N 1
ATOM 860 C CA . MET A 1 108 ? -14.987 5.849 16.815 1.00 87.25 108 MET A CA 1
ATOM 861 C C . MET A 1 108 ? -13.462 5.759 16.656 1.00 87.25 108 MET A C 1
ATOM 863 O O . MET A 1 108 ? -12.743 5.619 17.640 1.00 87.25 108 MET A O 1
ATOM 867 N N . MET A 1 109 ? -12.940 5.911 15.437 1.00 89.12 109 MET A N 1
ATOM 868 C CA . MET A 1 109 ? -11.501 5.832 15.155 1.00 89.12 109 MET A CA 1
ATOM 869 C C . MET A 1 109 ? -10.734 7.149 15.360 1.00 89.12 109 MET A C 1
ATOM 871 O O . MET A 1 109 ? -9.519 7.193 15.139 1.00 89.12 109 MET A O 1
ATOM 875 N N . LYS A 1 110 ? -11.387 8.254 15.741 1.00 85.94 110 LYS A N 1
ATOM 876 C CA . LYS A 1 110 ? -10.694 9.527 15.999 1.00 85.94 110 LYS A CA 1
ATOM 877 C C . LYS A 1 110 ? -9.829 9.385 17.259 1.00 85.94 110 LYS A C 1
ATOM 879 O O . LYS A 1 110 ? -10.324 8.991 18.300 1.00 85.94 110 LYS A O 1
ATOM 884 N N . GLY A 1 111 ? -8.529 9.670 17.154 1.00 83.38 111 GLY A N 1
ATOM 885 C CA . GLY A 1 111 ? -7.559 9.477 18.246 1.00 83.38 111 GLY A CA 1
ATOM 886 C C . GLY A 1 111 ? -6.954 8.068 18.322 1.00 83.38 111 GLY A C 1
ATOM 887 O O . GLY A 1 111 ? -5.782 7.947 18.643 1.00 83.38 111 GLY A O 1
ATOM 888 N N . ARG A 1 112 ? -7.682 7.031 17.888 1.00 85.12 112 ARG A N 1
ATOM 889 C CA . ARG A 1 112 ? -7.280 5.610 18.003 1.00 85.12 112 ARG A CA 1
ATOM 890 C C . ARG A 1 112 ? -6.636 4.998 16.753 1.00 85.12 112 ARG A C 1
ATOM 892 O O . ARG A 1 112 ? -6.425 3.792 16.651 1.00 85.12 112 ARG A O 1
ATOM 899 N N . LYS A 1 113 ? -6.321 5.823 15.749 1.00 83.62 113 LYS A N 1
ATOM 900 C CA . LYS A 1 113 ? -5.695 5.350 14.495 1.00 83.62 113 LYS A CA 1
ATOM 901 C C . LYS A 1 113 ? -4.290 4.798 14.721 1.00 83.62 113 LYS A C 1
ATOM 903 O O . LYS A 1 113 ? -3.879 3.894 14.001 1.00 83.62 113 LYS A O 1
ATOM 908 N N . TRP A 1 114 ? -3.567 5.367 15.686 1.00 83.56 114 TRP A N 1
ATOM 909 C CA . TRP A 1 114 ? -2.221 4.926 16.036 1.00 83.56 114 TRP A CA 1
ATOM 910 C C . TRP A 1 114 ? -2.239 3.561 16.722 1.00 83.56 114 TRP A C 1
ATOM 912 O O . TRP A 1 114 ? -1.442 2.699 16.372 1.00 83.56 114 TRP A O 1
ATOM 922 N N . ASP A 1 115 ? -3.214 3.318 17.596 1.00 86.38 115 ASP A N 1
ATOM 923 C CA . ASP A 1 115 ? -3.363 2.028 18.275 1.00 86.38 115 ASP A CA 1
ATOM 924 C C . ASP A 1 115 ? -3.662 0.910 17.273 1.00 86.38 115 ASP A C 1
ATOM 926 O O . ASP A 1 115 ? -3.036 -0.150 17.311 1.00 86.38 115 ASP A O 1
ATOM 930 N N . LEU A 1 116 ? -4.536 1.180 16.295 1.00 85.88 116 LEU A N 1
ATOM 931 C CA . LEU A 1 116 ? -4.795 0.238 15.206 1.00 85.88 116 LEU A CA 1
ATOM 932 C C . LEU A 1 116 ? -3.564 0.035 14.306 1.00 85.88 116 LEU A C 1
ATOM 934 O O . LEU A 1 116 ? -3.320 -1.081 13.850 1.00 85.88 116 LEU A O 1
ATOM 938 N N . PHE A 1 117 ? -2.758 1.076 14.070 1.00 85.44 117 PHE A N 1
ATOM 939 C CA . PHE A 1 117 ? -1.492 0.940 13.343 1.00 85.44 117 PHE A CA 1
ATOM 940 C C . PHE A 1 117 ? -0.504 0.042 14.093 1.00 85.44 117 PHE A C 1
ATOM 942 O O . PHE A 1 117 ? 0.064 -0.859 13.484 1.00 85.44 117 PHE A O 1
ATOM 949 N N . CYS A 1 118 ? -0.340 0.232 15.402 1.00 86.75 118 CYS A N 1
ATOM 950 C CA . CYS A 1 118 ? 0.491 -0.626 16.247 1.00 86.75 118 CYS A CA 1
ATOM 951 C C . CYS A 1 118 ? -0.011 -2.075 16.250 1.00 86.75 118 CYS A C 1
ATOM 953 O O . CYS A 1 118 ? 0.794 -3.002 16.142 1.00 86.75 118 CYS A O 1
ATOM 955 N N . LEU A 1 119 ? -1.333 -2.277 16.296 1.00 88.25 119 LEU A N 1
ATOM 956 C CA . LEU A 1 119 ? -1.935 -3.602 16.180 1.00 88.25 119 LEU A CA 1
ATOM 957 C C . LEU A 1 119 ? -1.564 -4.257 14.843 1.00 88.25 119 LEU A C 1
ATOM 959 O O . LEU A 1 119 ? -1.052 -5.371 14.834 1.00 88.25 119 LEU A O 1
ATOM 963 N N . VAL A 1 120 ? -1.728 -3.561 13.716 1.00 85.62 120 VAL A N 1
ATOM 964 C CA . VAL A 1 120 ? -1.345 -4.084 12.391 1.00 85.62 120 VAL A CA 1
ATOM 965 C C . VAL A 1 120 ? 0.167 -4.303 12.282 1.00 85.62 120 VAL A C 1
ATOM 967 O O . VAL A 1 120 ? 0.604 -5.301 11.709 1.00 85.62 120 VAL A O 1
ATOM 970 N N . LEU A 1 121 ? 0.977 -3.420 12.869 1.00 86.25 121 LEU A N 1
ATOM 971 C CA . LEU A 1 121 ? 2.430 -3.554 12.900 1.00 86.25 121 LEU A CA 1
ATOM 972 C C . LEU A 1 121 ? 2.858 -4.804 13.675 1.00 86.25 121 LEU A C 1
ATOM 974 O O . LEU A 1 121 ? 3.789 -5.479 13.252 1.00 86.25 121 LEU A O 1
ATOM 978 N N . SER A 1 122 ? 2.143 -5.183 14.738 1.00 89.50 122 SER A N 1
ATOM 979 C CA . SER A 1 122 ? 2.404 -6.445 15.445 1.00 89.50 122 SER A CA 1
ATOM 980 C C . SER A 1 122 ? 2.211 -7.681 14.549 1.00 89.50 122 SER A C 1
ATOM 982 O O . SER A 1 122 ? 2.883 -8.697 14.730 1.00 89.50 122 SER A O 1
ATOM 984 N N . PHE A 1 123 ? 1.363 -7.574 13.519 1.00 87.88 123 PHE A N 1
ATOM 985 C CA . PHE A 1 123 ? 1.097 -8.639 12.552 1.00 87.88 123 PHE A CA 1
ATOM 986 C C . PHE A 1 123 ? 2.042 -8.645 11.351 1.00 87.88 123 PHE A C 1
ATOM 988 O O . PHE A 1 123 ? 2.094 -9.651 10.646 1.00 87.88 123 PHE A O 1
ATOM 995 N N . ILE A 1 124 ? 2.818 -7.581 11.110 1.00 88.00 124 ILE A N 1
ATOM 996 C CA . ILE A 1 124 ? 3.628 -7.465 9.886 1.00 88.00 124 ILE A CA 1
ATOM 997 C C . ILE A 1 124 ? 4.628 -8.616 9.737 1.00 88.00 124 ILE A C 1
ATOM 999 O O . ILE A 1 124 ? 4.794 -9.153 8.644 1.00 88.00 124 ILE A O 1
ATOM 1003 N N . GLY A 1 125 ? 5.236 -9.055 10.843 1.00 86.12 125 GLY A N 1
ATOM 1004 C CA . GLY A 1 125 ? 6.160 -10.189 10.842 1.00 86.12 125 GLY A CA 1
ATOM 1005 C C . GLY A 1 125 ? 5.471 -11.494 10.441 1.00 86.12 125 GLY A C 1
ATOM 1006 O O . GLY A 1 125 ? 5.999 -12.254 9.632 1.00 86.12 125 GLY A O 1
ATOM 1007 N N . TRP A 1 126 ? 4.254 -11.719 10.939 1.00 89.69 126 TRP A N 1
ATOM 1008 C CA . TRP A 1 126 ? 3.446 -12.895 10.615 1.00 89.69 126 TRP A CA 1
ATOM 1009 C C . TRP A 1 126 ? 2.942 -12.880 9.171 1.00 89.69 126 TRP A C 1
ATOM 1011 O O . TRP A 1 126 ? 2.946 -13.918 8.516 1.00 89.69 126 TRP A O 1
ATOM 1021 N N . ILE A 1 127 ? 2.565 -11.708 8.657 1.00 85.69 127 ILE A N 1
ATOM 1022 C CA . ILE A 1 127 ? 2.176 -11.502 7.255 1.00 85.69 127 ILE A CA 1
ATOM 1023 C C . ILE A 1 127 ? 3.349 -11.869 6.338 1.00 85.69 127 ILE A C 1
ATOM 1025 O O . ILE A 1 127 ? 3.186 -12.657 5.408 1.00 85.69 127 ILE A O 1
ATOM 1029 N N . ILE A 1 128 ? 4.552 -11.370 6.640 1.00 85.75 128 ILE A N 1
ATOM 1030 C CA . ILE A 1 128 ? 5.768 -11.678 5.875 1.00 85.75 128 ILE A CA 1
ATOM 1031 C C . ILE A 1 128 ? 6.067 -13.187 5.907 1.00 85.75 128 ILE A C 1
ATOM 1033 O O . ILE A 1 128 ? 6.289 -13.790 4.858 1.00 85.75 128 ILE A O 1
ATOM 1037 N N . LEU A 1 129 ? 6.011 -13.824 7.082 1.00 88.56 129 LEU A N 1
ATOM 1038 C CA . LEU A 1 129 ? 6.171 -15.280 7.220 1.00 88.56 129 LEU A CA 1
ATOM 1039 C C . LEU A 1 129 ? 5.105 -16.064 6.435 1.00 88.56 129 LEU A C 1
ATOM 1041 O O . LEU A 1 129 ? 5.406 -17.083 5.809 1.00 88.56 129 LEU A O 1
ATOM 1045 N N . GLY A 1 130 ? 3.865 -15.577 6.420 1.00 85.38 130 GLY A N 1
ATOM 1046 C CA . GLY A 1 130 ? 2.768 -16.155 5.649 1.00 85.38 130 GLY A CA 1
ATOM 1047 C C . GLY A 1 130 ? 3.047 -16.167 4.144 1.00 85.38 130 GLY A C 1
ATOM 1048 O O . GLY A 1 130 ? 2.759 -17.157 3.476 1.00 85.38 130 GLY A O 1
ATOM 1049 N N . ILE A 1 131 ? 3.659 -15.108 3.608 1.00 85.69 131 ILE A N 1
ATOM 1050 C CA . ILE A 1 131 ? 4.030 -15.032 2.186 1.00 85.69 131 ILE A CA 1
ATOM 1051 C C . ILE A 1 131 ? 5.106 -16.075 1.859 1.00 85.69 131 ILE A C 1
ATOM 1053 O O . ILE A 1 131 ? 4.988 -16.797 0.870 1.00 85.69 131 ILE A O 1
ATOM 1057 N N . PHE A 1 132 ? 6.118 -16.221 2.722 1.00 86.44 132 PHE A N 1
ATOM 1058 C CA . PHE A 1 132 ? 7.176 -17.221 2.535 1.00 86.44 132 PHE A CA 1
ATOM 1059 C C . PHE A 1 132 ? 6.674 -18.670 2.607 1.00 86.44 132 PHE A C 1
ATOM 1061 O O . PHE A 1 132 ? 7.289 -19.558 2.024 1.00 86.44 132 PHE A O 1
ATOM 1068 N N . THR A 1 133 ? 5.544 -18.913 3.273 1.00 86.69 133 THR A N 1
ATOM 1069 C CA . THR A 1 133 ? 4.906 -20.237 3.370 1.00 86.69 133 THR A CA 1
ATOM 1070 C C . THR A 1 133 ? 3.871 -20.491 2.266 1.00 86.69 133 THR A C 1
ATOM 1072 O O . THR A 1 133 ? 2.994 -21.332 2.437 1.00 86.69 133 THR A O 1
ATOM 1075 N N . LEU A 1 134 ? 3.947 -19.773 1.134 1.00 87.25 134 LEU A N 1
ATOM 1076 C CA . LEU A 1 134 ? 2.976 -19.854 0.029 1.00 87.25 134 LEU A CA 1
ATOM 1077 C C . LEU A 1 134 ? 1.527 -19.650 0.503 1.00 87.25 134 LEU A C 1
ATOM 1079 O O . LEU A 1 134 ? 0.617 -20.370 0.102 1.00 87.25 134 LEU A O 1
ATOM 1083 N N . PHE A 1 135 ? 1.316 -18.667 1.379 1.00 85.56 135 PHE A N 1
ATOM 1084 C CA . PHE A 1 135 ? 0.021 -18.291 1.956 1.00 85.56 135 PHE A CA 1
ATOM 1085 C C . PHE A 1 135 ? -0.633 -19.318 2.888 1.00 85.56 135 PHE A C 1
ATOM 1087 O O . PHE A 1 135 ? -1.679 -19.028 3.463 1.00 85.56 135 PHE A O 1
ATOM 1094 N N . ILE A 1 136 ? -0.012 -20.471 3.141 1.00 91.19 136 ILE A N 1
ATOM 1095 C CA . ILE A 1 136 ? -0.549 -21.475 4.074 1.00 91.19 136 ILE A CA 1
ATOM 1096 C C . ILE A 1 136 ? -0.645 -20.884 5.489 1.00 91.19 136 ILE A C 1
ATOM 1098 O O . ILE A 1 136 ? -1.641 -21.085 6.184 1.00 91.19 136 ILE A O 1
ATOM 1102 N N . GLY A 1 137 ? 0.327 -20.041 5.860 1.00 85.19 137 GLY A N 1
ATOM 1103 C CA . GLY A 1 137 ? 0.316 -19.262 7.098 1.00 85.19 137 GLY A CA 1
ATOM 1104 C C . GLY A 1 137 ? -0.929 -18.390 7.308 1.00 85.19 137 GLY A C 1
ATOM 1105 O O . GLY A 1 137 ? -1.274 -18.061 8.441 1.00 85.19 137 GLY A O 1
ATOM 1106 N N . TYR A 1 138 ? -1.637 -18.021 6.239 1.00 87.12 138 TYR A N 1
ATOM 1107 C CA . TYR A 1 138 ? -2.807 -17.153 6.342 1.00 87.12 138 TYR A CA 1
ATOM 1108 C C . TYR A 1 138 ? -4.050 -17.870 6.869 1.00 87.12 138 TYR A C 1
ATOM 1110 O O . TYR A 1 138 ? -4.934 -17.202 7.401 1.00 87.12 138 TYR A O 1
ATOM 1118 N N . LEU A 1 139 ? -4.112 -19.205 6.799 1.00 90.38 139 LEU A N 1
ATOM 1119 C CA . LEU A 1 139 ? -5.272 -19.971 7.269 1.00 90.38 139 LEU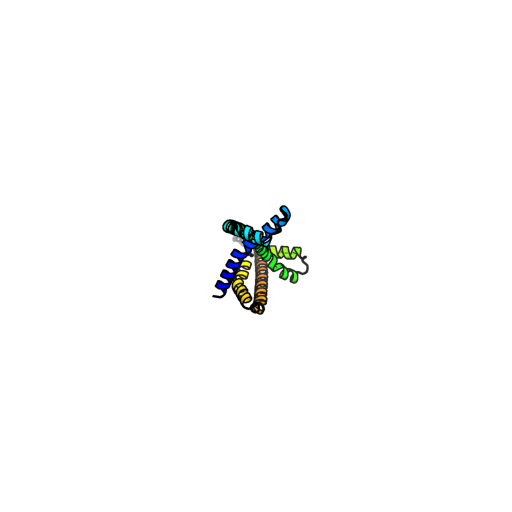 A CA 1
ATOM 1120 C C . LEU A 1 139 ? -5.559 -19.752 8.760 1.00 90.38 139 LEU A C 1
ATOM 1122 O O . LEU A 1 139 ? -6.717 -19.665 9.154 1.00 90.38 139 LEU A O 1
ATOM 1126 N N . TRP A 1 140 ? -4.515 -19.617 9.579 1.00 90.19 140 TRP A N 1
ATOM 1127 C CA . TRP A 1 140 ? -4.622 -19.288 11.005 1.00 90.19 140 TRP A CA 1
ATOM 1128 C C . TRP A 1 140 ? -4.434 -17.798 11.285 1.00 90.19 140 TRP A C 1
ATOM 1130 O O . TRP A 1 140 ? -5.059 -17.261 12.199 1.00 90.19 140 TRP A O 1
ATOM 1140 N N . LEU A 1 141 ? -3.607 -17.107 10.496 1.00 88.25 141 LEU A N 1
ATOM 1141 C CA . LEU A 1 141 ? -3.348 -15.687 10.718 1.00 88.25 141 LEU A CA 1
ATOM 1142 C C . LEU A 1 141 ? -4.594 -14.829 10.472 1.00 88.25 141 LEU A C 1
ATOM 1144 O O . LEU A 1 141 ? -4.861 -13.918 11.247 1.00 88.25 141 LEU A O 1
ATOM 1148 N N . VAL A 1 142 ? -5.384 -15.129 9.437 1.00 88.81 142 VAL A N 1
ATOM 1149 C CA . VAL A 1 142 ? -6.606 -14.375 9.122 1.00 88.81 142 VAL A CA 1
ATOM 1150 C C . VAL A 1 142 ? -7.627 -14.421 10.264 1.00 88.81 142 VAL A C 1
ATOM 1152 O O . VAL A 1 142 ? -7.985 -13.345 10.741 1.00 88.81 142 VAL A O 1
ATOM 1155 N N . PRO A 1 143 ? -8.097 -15.588 10.754 1.00 91.38 143 PRO A N 1
ATOM 1156 C CA . PRO A 1 143 ? -9.064 -15.616 11.854 1.00 91.38 143 PRO A CA 1
ATOM 1157 C C . PRO A 1 143 ? -8.508 -14.979 13.134 1.00 91.38 143 PRO A C 1
ATOM 1159 O O . PRO A 1 143 ? -9.251 -14.316 13.859 1.00 91.38 143 PRO A O 1
ATOM 1162 N N . TYR A 1 144 ? -7.200 -15.100 13.383 1.00 91.25 144 TYR A N 1
ATOM 1163 C CA . TYR A 1 144 ? -6.551 -14.433 14.508 1.00 91.25 144 TYR A CA 1
ATOM 1164 C C . TYR A 1 144 ? -6.602 -12.901 14.377 1.00 91.25 144 TYR A C 1
ATOM 1166 O O . TYR A 1 144 ? -7.079 -12.227 15.288 1.00 91.25 144 TYR A O 1
ATOM 1174 N N . MET A 1 145 ? -6.232 -12.353 13.215 1.00 91.06 145 MET A N 1
ATOM 1175 C CA . MET A 1 145 ? -6.325 -10.914 12.937 1.00 91.06 145 MET A CA 1
ATOM 1176 C C . MET A 1 145 ? -7.766 -10.398 13.030 1.00 91.06 145 MET A C 1
ATOM 1178 O O . MET A 1 145 ? -8.001 -9.345 13.619 1.00 91.06 145 MET A O 1
ATOM 1182 N N . GLN A 1 146 ? -8.738 -11.142 12.491 1.00 89.75 146 GLN A N 1
ATOM 1183 C CA . GLN A 1 146 ? -10.157 -10.775 12.581 1.00 89.75 146 GLN A CA 1
ATOM 1184 C C . GLN A 1 146 ? -10.635 -10.726 14.037 1.00 89.75 146 GLN A C 1
ATOM 1186 O O . GLN A 1 146 ? -11.320 -9.782 14.427 1.00 89.75 146 GLN A O 1
ATOM 1191 N N . THR A 1 147 ? -10.219 -11.691 14.862 1.00 92.81 147 THR A N 1
ATOM 1192 C CA . THR A 1 147 ? -10.543 -11.708 16.296 1.00 92.81 147 THR A CA 1
ATOM 1193 C C . THR A 1 147 ? -9.928 -10.511 17.018 1.00 92.81 147 THR A C 1
ATOM 1195 O O . THR A 1 147 ? -10.597 -9.872 17.826 1.00 92.81 147 THR A O 1
ATOM 1198 N N . SER A 1 148 ? -8.684 -10.144 16.699 1.00 92.81 148 SER A N 1
ATOM 1199 C CA . SER A 1 148 ? -8.046 -8.954 17.272 1.00 92.81 148 SER A CA 1
ATOM 1200 C C . SER A 1 148 ? -8.748 -7.655 16.873 1.00 92.81 148 SER A C 1
ATOM 1202 O O . SER A 1 148 ? -8.890 -6.766 17.710 1.00 92.81 148 SER A O 1
ATOM 1204 N N . PHE A 1 149 ? -9.231 -7.537 15.633 1.00 91.12 149 PHE A N 1
ATOM 1205 C CA . PHE A 1 149 ? -10.027 -6.378 15.216 1.00 91.12 149 PHE A CA 1
ATOM 1206 C C . PHE A 1 149 ? -11.395 -6.328 15.903 1.00 91.12 149 PHE A C 1
ATOM 1208 O O . PHE A 1 149 ? -11.824 -5.246 16.298 1.00 91.12 149 PHE A O 1
ATOM 1215 N N . ALA A 1 150 ? -12.046 -7.475 16.108 1.00 91.88 150 ALA A N 1
ATOM 1216 C CA . ALA A 1 150 ? -13.293 -7.551 16.865 1.00 91.88 150 ALA A CA 1
ATOM 1217 C C . ALA A 1 150 ? -13.093 -7.161 18.341 1.00 91.88 150 ALA A C 1
ATOM 1219 O O . ALA A 1 150 ? -13.866 -6.373 18.879 1.00 91.88 150 ALA A O 1
ATOM 1220 N N . ALA A 1 151 ? -12.022 -7.641 18.981 1.00 92.69 151 ALA A N 1
ATOM 1221 C CA . ALA A 1 151 ? -11.676 -7.254 20.349 1.00 92.69 151 ALA A CA 1
ATOM 1222 C C . ALA A 1 151 ? -11.378 -5.749 20.453 1.00 92.69 151 ALA A C 1
ATOM 1224 O O . ALA A 1 151 ? -11.854 -5.076 21.362 1.00 92.69 151 ALA A O 1
ATOM 1225 N N . PHE A 1 152 ? -10.651 -5.191 19.480 1.00 92.25 152 PHE A N 1
ATOM 1226 C CA . PHE A 1 152 ? -10.400 -3.752 19.410 1.00 92.25 152 PHE A CA 1
ATOM 1227 C C . PHE A 1 152 ? -11.702 -2.944 19.292 1.00 92.25 152 PHE A C 1
ATOM 1229 O O . PHE A 1 152 ? -11.863 -1.932 19.969 1.00 92.25 152 PHE A O 1
ATOM 1236 N N . TYR A 1 153 ? -12.653 -3.407 18.477 1.00 92.25 153 TYR A N 1
ATOM 1237 C CA . TYR A 1 153 ? -13.975 -2.792 18.362 1.00 92.25 153 TYR A CA 1
ATOM 1238 C C . TYR A 1 153 ? -14.752 -2.820 19.689 1.00 92.25 153 TYR A C 1
ATOM 1240 O O . TYR A 1 153 ? -15.305 -1.799 20.097 1.00 92.25 153 TYR A O 1
ATOM 1248 N N . GLN A 1 154 ? -14.756 -3.959 20.386 1.00 92.31 154 GLN A N 1
ATOM 1249 C CA . GLN A 1 154 ? -15.430 -4.098 21.680 1.00 92.31 154 GLN A CA 1
ATOM 1250 C C . GLN A 1 154 ? -14.834 -3.176 22.746 1.00 92.31 154 GLN A C 1
ATOM 1252 O O . GLN A 1 154 ? -15.588 -2.478 23.421 1.00 92.31 154 GLN A O 1
ATOM 1257 N N . ASN A 1 155 ? -13.504 -3.089 22.827 1.00 93.12 155 ASN A N 1
ATOM 1258 C CA . ASN A 1 155 ? -12.824 -2.198 23.770 1.00 93.12 155 ASN A CA 1
ATOM 1259 C C . ASN A 1 155 ? -13.254 -0.735 23.581 1.00 93.12 155 ASN A C 1
ATOM 1261 O O . ASN A 1 155 ? -13.536 -0.038 24.552 1.00 93.12 155 ASN A O 1
ATOM 1265 N N . ILE A 1 156 ? -13.388 -0.281 22.329 1.00 91.62 156 ILE A N 1
ATOM 1266 C CA . ILE A 1 156 ? -13.860 1.078 22.031 1.00 91.62 156 ILE A CA 1
ATOM 1267 C C . ILE A 1 156 ? -15.274 1.320 22.576 1.00 91.62 156 ILE A C 1
ATOM 1269 O O . ILE A 1 156 ? -15.559 2.392 23.112 1.00 91.62 156 ILE A O 1
ATOM 1273 N N . LEU A 1 157 ? -16.171 0.346 22.414 1.00 91.12 157 LEU A N 1
ATOM 1274 C CA . LEU A 1 157 ? -17.544 0.458 22.901 1.00 91.12 157 LEU A CA 1
ATOM 1275 C C . LEU A 1 157 ? -17.612 0.459 24.431 1.00 91.12 157 LEU A C 1
ATOM 1277 O O . LEU A 1 157 ? -18.456 1.146 25.004 1.00 91.12 157 LEU A O 1
ATOM 1281 N N . GLU A 1 158 ? -16.762 -0.321 25.095 1.00 91.69 158 GLU A N 1
ATOM 1282 C CA . GLU A 1 158 ? -16.671 -0.349 26.556 1.00 91.69 158 GLU A CA 1
ATOM 1283 C C . GLU A 1 158 ? -16.176 0.987 27.113 1.00 91.69 158 GLU A C 1
ATOM 1285 O O . GLU A 1 158 ? -16.806 1.534 28.019 1.00 91.69 158 GLU A O 1
ATOM 1290 N N . GLU A 1 159 ? -15.126 1.560 26.523 1.00 89.31 159 GLU A N 1
ATOM 1291 C CA . GLU A 1 159 ? -14.623 2.892 26.876 1.00 89.31 159 GLU A CA 1
ATOM 1292 C C . GLU A 1 159 ? -15.716 3.963 26.743 1.00 89.31 159 GLU A C 1
ATOM 1294 O O . GLU A 1 159 ? -15.950 4.733 27.674 1.00 89.31 159 GLU A O 1
ATOM 1299 N N . GLU A 1 160 ? -16.453 3.971 25.627 1.00 88.38 160 GLU A N 1
ATOM 1300 C CA . GLU A 1 160 ? -17.528 4.943 25.392 1.00 88.38 160 GLU A CA 1
ATOM 1301 C C . GLU A 1 160 ? -18.669 4.804 26.416 1.00 88.38 160 GLU A C 1
ATOM 1303 O O . GLU A 1 160 ? -19.218 5.804 26.885 1.00 88.38 160 GLU A O 1
ATOM 1308 N N . LYS A 1 161 ? -19.005 3.574 26.826 1.00 89.94 161 LYS A N 1
ATOM 1309 C CA . LYS A 1 161 ? -19.991 3.327 27.892 1.00 89.94 161 LYS A CA 1
ATOM 1310 C C . LYS A 1 161 ? -19.512 3.850 29.247 1.00 89.94 161 LYS A C 1
ATOM 1312 O O . LYS A 1 161 ? -20.314 4.429 29.981 1.00 89.94 161 LYS A O 1
ATOM 1317 N N . VAL A 1 162 ? -18.235 3.657 29.582 1.00 89.94 162 VAL A N 1
ATOM 1318 C CA . VAL A 1 162 ? -17.641 4.140 30.841 1.00 89.94 162 VAL A CA 1
ATOM 1319 C C . VAL A 1 162 ? -17.618 5.668 30.878 1.00 89.94 162 VAL A C 1
ATOM 1321 O O . VAL A 1 162 ? -18.038 6.258 31.875 1.00 89.94 162 VAL A O 1
ATOM 1324 N N . GLU A 1 163 ? -17.205 6.319 29.789 1.00 87.44 163 GLU A N 1
ATOM 1325 C CA . GLU A 1 163 ? -17.229 7.782 29.665 1.00 87.44 163 GLU A CA 1
ATOM 1326 C C . GLU A 1 163 ? -18.651 8.338 29.800 1.00 87.44 163 GLU A C 1
ATOM 1328 O O . GLU A 1 163 ? -18.890 9.305 30.530 1.00 87.44 163 GLU A O 1
ATOM 1333 N N . MET A 1 164 ? -19.619 7.689 29.151 1.00 87.31 164 MET A N 1
ATOM 1334 C CA . MET A 1 164 ? -21.024 8.064 29.242 1.00 87.31 164 MET A CA 1
ATOM 1335 C C . MET A 1 164 ? -21.543 7.943 30.684 1.00 87.31 164 MET A C 1
ATOM 1337 O O . MET A 1 164 ? -22.126 8.897 31.205 1.00 87.31 164 MET A O 1
ATOM 1341 N N . ALA A 1 165 ? -21.273 6.828 31.369 1.00 87.31 165 ALA A N 1
ATOM 1342 C CA . ALA A 1 165 ? -21.646 6.627 32.771 1.00 87.31 165 ALA A CA 1
ATOM 1343 C C . ALA A 1 165 ? -21.006 7.670 33.710 1.00 87.31 165 ALA A C 1
ATOM 1345 O O . ALA A 1 165 ? -21.681 8.218 34.588 1.00 87.31 165 ALA A O 1
ATOM 1346 N N . ALA A 1 166 ? -19.731 8.006 33.494 1.00 85.06 166 ALA A N 1
ATOM 1347 C CA . ALA A 1 166 ? -19.027 9.038 34.254 1.00 85.06 166 ALA A CA 1
ATOM 1348 C C . ALA A 1 166 ? -19.627 10.441 34.040 1.00 85.06 166 ALA A C 1
ATOM 1350 O O . ALA A 1 166 ? -19.743 11.225 34.990 1.00 85.06 166 ALA A O 1
ATOM 1351 N N . SER A 1 167 ? -20.060 10.750 32.811 1.00 81.25 167 SER A N 1
ATOM 1352 C CA . SER A 1 167 ? -20.705 12.027 32.484 1.00 81.25 167 SER A CA 1
ATOM 1353 C C . SER A 1 167 ? -22.040 12.210 33.218 1.00 81.25 167 SER A C 1
ATOM 1355 O O . SER A 1 167 ? -22.288 13.281 33.773 1.00 81.25 167 SER A O 1
ATOM 1357 N N . PHE A 1 168 ? -22.849 11.150 33.337 1.00 79.38 168 PHE A N 1
ATOM 1358 C CA . PHE A 1 168 ? -24.096 11.179 34.107 1.00 79.38 168 PHE A CA 1
ATOM 1359 C C . PHE A 1 168 ? -23.849 11.339 35.611 1.00 79.38 168 PHE A C 1
ATOM 1361 O O . PHE A 1 168 ? -24.587 12.063 36.277 1.00 79.38 168 PHE A O 1
ATOM 1368 N N . SER A 1 169 ? -22.785 10.729 36.145 1.00 76.88 169 SER A N 1
ATOM 1369 C CA . SER A 1 169 ? -22.411 10.886 37.556 1.00 76.88 169 SER A CA 1
ATOM 1370 C C . SER A 1 169 ? -21.921 12.298 37.892 1.00 76.88 169 SER A C 1
ATOM 1372 O O . SER A 1 169 ? -22.099 12.744 39.022 1.00 76.88 169 SER A O 1
ATOM 1374 N N . THR A 1 170 ? -21.299 12.997 36.940 1.00 67.50 170 THR A N 1
ATOM 1375 C CA . THR A 1 170 ? -20.762 14.356 37.140 1.00 67.50 170 THR A CA 1
ATOM 1376 C C . THR A 1 170 ? -21.820 15.437 36.872 1.00 67.50 170 THR A C 1
ATOM 1378 O O . THR A 1 170 ? -21.729 16.536 37.414 1.00 67.50 170 THR A O 1
ATOM 1381 N N . ALA A 1 171 ? -22.849 15.125 36.074 1.00 64.25 171 ALA A N 1
ATOM 1382 C CA . ALA A 1 171 ? -23.986 16.002 35.784 1.00 64.25 171 ALA A CA 1
ATOM 1383 C C . ALA A 1 171 ? -25.090 15.984 36.862 1.00 64.25 171 ALA A C 1
ATOM 1385 O O . ALA A 1 171 ? -25.990 16.825 36.819 1.00 64.25 171 ALA A O 1
ATOM 1386 N N . ALA A 1 172 ? -25.042 15.056 37.826 1.00 60.91 172 ALA A N 1
ATOM 1387 C CA . ALA A 1 172 ? -25.922 15.105 38.988 1.00 60.91 172 ALA A CA 1
ATOM 1388 C C . ALA A 1 172 ? -25.669 16.423 39.750 1.00 60.91 172 ALA A C 1
ATOM 1390 O O . ALA A 1 172 ? -24.511 16.703 40.083 1.00 60.91 172 ALA A O 1
ATOM 1391 N N . PRO A 1 173 ? -26.701 17.250 40.030 1.00 62.44 173 PRO A N 1
ATOM 1392 C CA . PRO A 1 173 ? -26.520 18.451 40.831 1.00 62.44 173 PRO A CA 1
ATOM 1393 C C . PRO A 1 173 ? -25.846 18.032 42.130 1.00 62.44 173 PRO A C 1
ATOM 1395 O O . PRO A 1 173 ? -26.338 17.122 42.804 1.00 62.44 173 PRO A O 1
ATOM 1398 N N . ARG A 1 174 ? -24.711 18.661 42.468 1.00 63.16 174 ARG A N 1
ATOM 1399 C CA . ARG A 1 174 ? -24.119 18.512 43.801 1.00 63.16 174 ARG A CA 1
ATOM 1400 C C . ARG A 1 174 ? -25.287 18.692 44.774 1.00 63.16 174 ARG A C 1
ATOM 1402 O O . ARG A 1 174 ? -25.944 19.728 44.638 1.00 63.16 174 ARG A O 1
ATOM 1409 N N . PRO A 1 175 ? -25.604 17.723 45.660 1.00 65.19 175 PRO A N 1
ATOM 1410 C CA . PRO A 1 175 ? -26.664 17.941 46.630 1.00 65.19 175 PRO A CA 1
ATOM 1411 C C . PRO A 1 175 ? -26.318 19.267 47.287 1.00 65.19 175 PRO A C 1
ATOM 1413 O O . PRO A 1 175 ? -25.189 19.417 47.774 1.00 65.19 175 PRO A O 1
ATOM 1416 N N . GLU A 1 176 ? -27.205 20.263 47.150 1.00 65.50 176 GLU A N 1
ATOM 1417 C CA . GLU A 1 176 ? -26.984 21.541 47.815 1.00 65.50 176 GLU A CA 1
ATOM 1418 C C . GLU A 1 176 ? -26.605 21.191 49.248 1.00 65.50 176 GLU A C 1
ATOM 1420 O O . GLU A 1 176 ? -27.250 20.294 49.811 1.00 65.50 176 GLU A O 1
ATOM 1425 N N . PRO A 1 177 ? -25.520 21.776 49.796 1.00 68.31 177 PRO A N 1
ATOM 1426 C CA . PRO A 1 177 ? -25.113 21.463 51.151 1.00 68.31 177 PRO A CA 1
ATOM 1427 C C . PRO A 1 177 ? -26.369 21.575 51.994 1.00 68.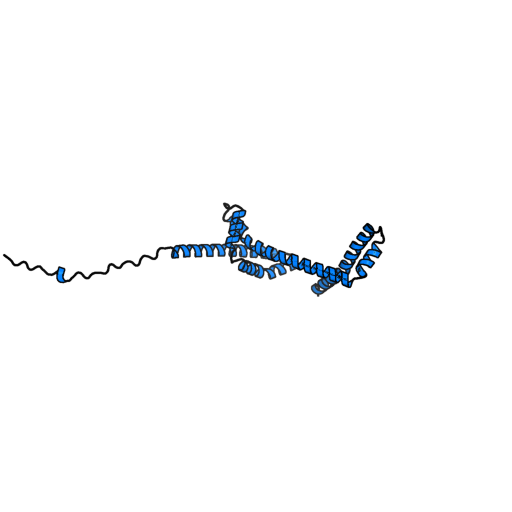31 177 PRO A C 1
ATOM 1429 O O . PRO A 1 177 ? -26.990 22.641 52.023 1.00 68.31 177 PRO A O 1
ATOM 1432 N N . VAL A 1 178 ? -26.803 20.437 52.552 1.00 65.56 178 VAL A N 1
ATOM 1433 C CA . VAL A 1 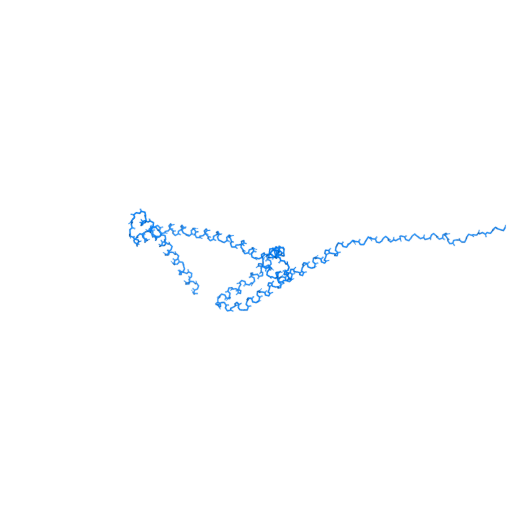178 ? -28.020 20.379 53.350 1.00 65.56 178 VAL A CA 1
ATOM 1434 C C . VAL A 1 178 ? -27.822 21.474 54.374 1.00 65.56 178 VAL A C 1
ATOM 1436 O O . VAL A 1 178 ? -26.875 21.393 55.156 1.00 65.56 178 VAL A O 1
ATOM 1439 N N . LYS A 1 179 ? -28.627 22.543 54.298 1.00 63.50 179 LYS A N 1
ATOM 1440 C CA . LYS A 1 179 ? -28.605 23.591 55.311 1.00 63.50 179 LYS A CA 1
ATOM 1441 C C . LYS A 1 179 ? -28.998 22.877 56.586 1.00 63.50 179 LYS A C 1
ATOM 1443 O O . LYS A 1 179 ? -30.180 22.615 56.808 1.00 63.50 179 LYS A O 1
ATOM 1448 N N . VAL A 1 180 ? -27.994 22.460 57.354 1.00 62.09 180 VAL A N 1
ATOM 1449 C CA . VAL A 1 180 ? -28.189 21.930 58.690 1.00 62.09 180 VAL A CA 1
ATOM 1450 C C . VAL A 1 180 ? -28.918 23.060 59.377 1.00 62.09 180 VAL A C 1
ATOM 1452 O O . VAL A 1 180 ? -28.391 24.168 59.455 1.00 62.09 180 VAL A O 1
ATOM 1455 N N . ARG A 1 181 ? -30.192 22.830 59.699 1.00 65.56 181 ARG A N 1
ATOM 1456 C CA . ARG A 1 181 ? -30.997 23.811 60.410 1.00 65.56 181 ARG A CA 1
ATOM 1457 C C . ARG A 1 181 ? -30.218 24.050 61.694 1.00 65.56 181 ARG A C 1
ATOM 1459 O O . ARG A 1 181 ? -30.110 23.127 62.499 1.00 65.56 181 ARG A O 1
ATOM 1466 N N . GLU A 1 182 ? -29.553 25.195 61.784 1.00 68.44 182 GLU A N 1
ATOM 1467 C CA . GLU A 1 182 ? -28.740 25.525 62.942 1.00 68.44 182 GLU A CA 1
ATOM 1468 C C . GLU A 1 182 ? -29.692 25.447 64.127 1.00 68.44 182 GLU A C 1
ATOM 1470 O O . GLU A 1 182 ? -30.757 26.070 64.118 1.00 68.44 182 GLU A O 1
ATOM 1475 N N . PHE A 1 183 ? -29.415 24.517 65.040 1.00 63.06 183 PHE A N 1
ATOM 1476 C CA . PHE A 1 183 ? -30.261 24.306 66.199 1.00 63.06 183 PHE A CA 1
ATOM 1477 C C . PHE A 1 183 ? -30.078 25.542 67.067 1.00 63.06 183 PHE A C 1
ATOM 1479 O O . PHE A 1 183 ? -29.116 25.622 67.827 1.00 63.06 183 PHE A O 1
ATOM 1486 N N . GLU A 1 184 ? -30.954 26.532 66.893 1.00 70.94 184 GLU A N 1
ATOM 1487 C CA . GLU A 1 184 ? -31.089 27.613 67.854 1.00 70.94 184 GLU A CA 1
ATOM 1488 C C . GLU A 1 184 ? -31.429 26.946 69.189 1.00 70.94 184 GLU A C 1
ATOM 1490 O O . GLU A 1 184 ? -32.470 26.284 69.288 1.00 70.94 184 GLU A O 1
ATOM 1495 N N . PRO A 1 185 ? -30.539 27.011 70.196 1.00 59.31 185 PRO A N 1
ATOM 1496 C CA . PRO A 1 185 ? -30.839 26.424 71.484 1.00 59.31 185 PRO A CA 1
ATOM 1497 C C . PRO A 1 185 ? -32.080 27.132 72.018 1.00 59.31 185 PRO A C 1
ATOM 1499 O O . PRO A 1 185 ? -32.082 28.355 72.163 1.00 59.31 185 PRO A O 1
ATOM 1502 N N . SER A 1 186 ? -33.148 26.371 72.273 1.00 66.00 186 SER A N 1
ATOM 1503 C CA . SER A 1 186 ? -34.345 26.904 72.919 1.00 66.00 186 SER A CA 1
ATOM 1504 C C . SER A 1 186 ? -33.910 27.605 74.200 1.00 66.00 186 SER A C 1
A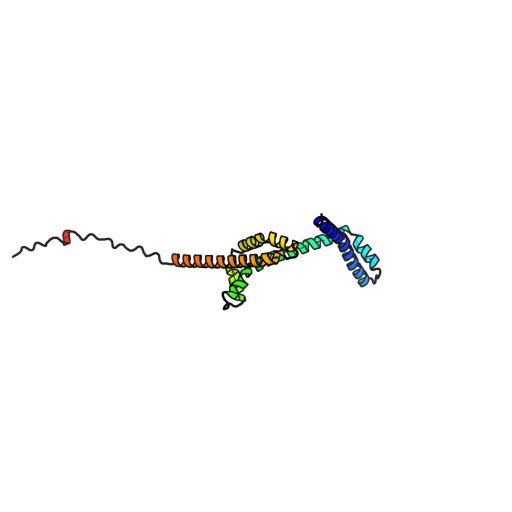TOM 1506 O O . SER A 1 186 ? -33.268 26.971 75.046 1.00 66.00 186 SER A O 1
ATOM 1508 N N . ASN A 1 187 ? -34.207 28.901 74.311 1.00 64.19 187 ASN A N 1
ATOM 1509 C CA . ASN A 1 187 ? -33.791 29.694 75.454 1.00 64.19 187 ASN A CA 1
ATOM 1510 C C . ASN A 1 187 ? -34.342 29.036 76.727 1.00 64.19 187 ASN A C 1
ATOM 1512 O O . ASN A 1 187 ? -35.533 28.741 76.811 1.00 64.19 187 ASN A O 1
ATOM 1516 N N . HIS A 1 188 ? -33.477 28.760 77.704 1.00 58.56 188 HIS A N 1
ATOM 1517 C CA . HIS A 1 188 ? -33.861 28.034 78.922 1.00 58.56 188 HIS A CA 1
ATOM 1518 C C . HIS A 1 188 ? -34.930 28.802 79.735 1.00 58.56 188 HIS A C 1
ATOM 1520 O O . HIS A 1 188 ? -35.615 28.226 80.581 1.00 58.56 188 HIS A O 1
ATOM 1526 N N . ASP A 1 189 ? -35.126 30.085 79.435 1.00 61.31 189 ASP A N 1
ATOM 1527 C CA . ASP A 1 189 ? -36.140 30.939 80.052 1.00 61.31 189 ASP A CA 1
ATOM 1528 C C . ASP A 1 189 ? -37.578 30.615 79.601 1.00 61.31 189 ASP A C 1
ATOM 1530 O O . ASP A 1 189 ? -38.522 30.952 80.314 1.00 61.31 189 ASP A O 1
ATOM 1534 N N . ASP A 1 190 ? -37.772 29.909 78.477 1.00 61.66 190 ASP A N 1
ATOM 1535 C CA . ASP A 1 190 ? -39.114 29.530 77.993 1.00 61.66 190 ASP A CA 1
ATOM 1536 C C . ASP A 1 190 ? -39.783 28.439 78.852 1.00 61.66 190 ASP A C 1
ATOM 1538 O O . ASP A 1 190 ? -40.992 28.226 78.758 1.00 61.66 190 ASP A O 1
ATOM 1542 N N . TYR A 1 191 ? -39.017 27.772 79.723 1.00 57.09 191 TYR A N 1
ATOM 1543 C CA . TYR A 1 191 ? -39.514 26.750 80.651 1.00 57.09 191 TYR A CA 1
ATOM 1544 C C . TYR A 1 191 ? -39.634 27.242 82.101 1.00 57.09 191 TYR A C 1
ATOM 1546 O O . TYR A 1 191 ? -39.944 26.446 82.991 1.00 57.09 191 TYR A O 1
ATOM 1554 N N . ALA A 1 192 ? -39.408 28.533 82.366 1.00 62.97 192 ALA A N 1
ATOM 1555 C CA . ALA A 1 192 ? -39.631 29.092 83.693 1.00 62.97 192 ALA A CA 1
ATOM 1556 C C . ALA A 1 192 ? -41.145 29.132 84.000 1.00 62.97 192 ALA A C 1
ATOM 1558 O O . ALA A 1 192 ? -41.913 29.712 83.222 1.00 62.97 192 ALA A O 1
ATOM 1559 N N . PRO A 1 193 ? -41.611 28.547 85.120 1.00 63.28 193 PRO A N 1
ATOM 1560 C CA . PRO A 1 193 ? -42.990 28.710 85.559 1.00 63.28 193 PRO A CA 1
ATOM 1561 C C . PRO A 1 193 ? -43.260 30.199 85.772 1.00 63.28 193 PRO A C 1
ATOM 1563 O O . PRO A 1 193 ? -42.579 30.851 86.563 1.00 63.28 193 PRO A O 1
ATOM 1566 N N . LYS A 1 194 ? -44.244 30.758 85.063 1.00 65.69 194 LYS A N 1
ATOM 1567 C CA . LYS A 1 194 ? -44.733 32.102 85.372 1.00 65.69 194 LYS A CA 1
ATOM 1568 C C . LYS A 1 194 ? -45.429 32.011 86.725 1.00 65.69 194 LYS A C 1
ATOM 1570 O O . LYS A 1 194 ? -46.509 31.434 86.811 1.00 65.69 194 LYS A O 1
ATOM 1575 N N . GLU A 1 195 ? -44.782 32.514 87.770 1.00 63.47 195 GLU A N 1
ATOM 1576 C CA . GLU A 1 195 ? -45.398 32.652 89.086 1.00 63.47 195 GLU A CA 1
ATOM 1577 C C . GLU A 1 195 ? -46.521 33.694 89.010 1.00 63.47 195 GLU A C 1
ATOM 1579 O O . GLU A 1 195 ? -46.314 34.895 89.162 1.00 63.47 195 GLU A O 1
ATOM 1584 N N . ASP A 1 196 ? -47.722 33.210 88.708 1.00 64.38 196 ASP A N 1
ATOM 1585 C CA . ASP A 1 196 ? -48.988 33.868 88.996 1.00 64.38 196 ASP A CA 1
ATOM 1586 C C . ASP A 1 196 ? -49.370 33.520 90.441 1.00 64.38 196 ASP A C 1
ATOM 1588 O O . ASP A 1 196 ? -49.864 32.428 90.724 1.00 64.38 196 ASP A O 1
ATOM 1592 N N . TRP A 1 197 ? -49.095 34.447 91.358 1.00 54.00 197 TRP A N 1
ATOM 1593 C CA . TRP A 1 197 ? -49.600 34.416 92.731 1.00 54.00 197 TRP A CA 1
ATOM 1594 C C . TRP A 1 197 ? -50.327 35.720 93.070 1.00 54.00 197 TRP A C 1
ATOM 1596 O O . TRP A 1 197 ? -49.973 36.408 94.029 1.00 54.00 197 TRP A O 1
ATOM 1606 N N . THR A 1 198 ? -51.360 36.072 92.300 1.00 57.59 198 THR A N 1
ATOM 1607 C CA . THR A 1 198 ? -52.305 37.128 92.704 1.00 57.59 198 THR A CA 1
ATOM 1608 C C . THR A 1 198 ? -53.722 36.579 92.811 1.00 57.59 198 THR A C 1
ATOM 1610 O O . THR A 1 198 ? -54.353 36.263 91.806 1.00 57.59 198 THR A O 1
ATOM 1613 N N . VAL A 1 199 ? -54.180 36.470 94.062 1.00 51.84 199 VAL A N 1
ATOM 1614 C CA . VAL A 1 199 ? -55.575 36.246 94.481 1.00 51.84 199 VAL A CA 1
ATOM 1615 C C . VAL A 1 199 ? -56.338 37.565 94.436 1.00 51.84 199 VAL A C 1
ATOM 1617 O O . VAL A 1 199 ? -55.728 38.590 94.822 1.00 51.84 199 VAL A O 1
#

pLDDT: mean 84.02, std 10.24, range [51.84, 95.94]

Foldseek 3Di:
DVVVVVVVVVVVCLLPVQLLVQQQVVLVVCCVPVVDPPRVCSSCCRSPVPSVVSSVVVVVVVVVVVVVVVVVVVVVLLLCLLQLCLVVCCVVCVVDDSVRSSVVSNVLCVVVSVVVVVLVVVCPVLVVVCVVVVNPSVVVSVVVSVVVSVVVSVVSVVVVVVVVVVVVVVPPPPPPPPPPPPPPPDPPVVPDPPPPDDD

Sequence (199 aa):
MLFGIMSATLLLEIFLLYPLEVGFANAFKKLHVEGDAELAENTFRLGFKNYSHIVLGILHMAVLTLLWTLLLIIPGIIKSFSYAMTPFILVDRPELSTREAIHESRRMMKGRKWDLFCLVLSFIGWIILGIFTLFIGYLWLVPYMQTSFAAFYQNILEEEKVEMAASFSTAAPRPEPVKVREFEPSNHDDYAPKEDWTV

Secondary structure (DSSP, 8-state):
-HHHHHHHHHHHHHHHHHHHHHHHHHHHHHHHHH----HHHHHHHHHHHTHHHHHHHHHHHHHHHHHHHHHHHHHHHHHHHHTTTHHHHHHH-TTS-HHHHHHHHHHHTTTTHHHHHHHHHHHHHHHHHHHHTTTTTHHHHHHHHHHHHHHHHHHHHHHHHHHHHHHHHHHSPPPP--------PPPGGGGS-------